Protein AF-A0A7X7N3X2-F1 (afdb_monomer_lite)

Structure (mmCIF, N/CA/C/O backbone):
data_AF-A0A7X7N3X2-F1
#
_entry.id   AF-A0A7X7N3X2-F1
#
loop_
_atom_site.group_PDB
_atom_site.id
_atom_site.type_symbol
_atom_site.label_atom_id
_atom_site.label_alt_id
_atom_site.label_comp_id
_atom_site.label_asym_id
_atom_site.label_entity_id
_atom_site.label_seq_id
_atom_site.pdbx_PDB_ins_code
_atom_site.Cartn_x
_atom_site.Cartn_y
_atom_site.Cartn_z
_atom_site.occupancy
_atom_site.B_iso_or_equiv
_atom_site.auth_seq_id
_atom_site.auth_comp_id
_atom_site.auth_asym_id
_atom_site.auth_atom_id
_atom_site.pdbx_PDB_model_num
ATOM 1 N N . MET A 1 1 ? 8.252 -9.823 -28.859 1.00 80.88 1 MET A N 1
ATOM 2 C CA . MET A 1 1 ? 8.242 -10.599 -27.603 1.00 80.88 1 MET A CA 1
ATOM 3 C C . MET A 1 1 ? 7.276 -11.753 -27.790 1.00 80.88 1 MET A C 1
ATOM 5 O O . MET A 1 1 ? 6.229 -11.527 -28.384 1.00 80.88 1 MET A O 1
ATOM 9 N N . ASN A 1 2 ? 7.641 -12.960 -27.373 1.00 91.50 2 ASN A N 1
ATOM 10 C CA . ASN A 1 2 ? 6.774 -14.137 -27.385 1.00 91.50 2 ASN A CA 1
ATOM 11 C C . ASN A 1 2 ? 6.368 -14.452 -25.938 1.00 91.50 2 ASN A C 1
ATOM 13 O O . ASN A 1 2 ? 7.235 -14.645 -25.094 1.00 91.50 2 ASN A O 1
ATOM 17 N N . TYR A 1 3 ? 5.068 -14.476 -25.647 1.00 89.69 3 TYR A N 1
ATOM 18 C CA . TYR A 1 3 ? 4.569 -14.606 -24.275 1.00 89.69 3 TYR A CA 1
ATOM 19 C C . TYR A 1 3 ? 4.950 -15.940 -23.617 1.00 89.69 3 TYR A C 1
ATOM 21 O O . TYR A 1 3 ? 5.453 -15.953 -22.496 1.00 89.69 3 TYR A O 1
ATOM 29 N N . GLU A 1 4 ? 4.785 -17.060 -24.317 1.00 89.94 4 GLU A N 1
ATOM 30 C CA . GLU A 1 4 ? 5.081 -18.389 -23.770 1.00 89.94 4 GLU A CA 1
ATOM 31 C C . GLU A 1 4 ? 6.575 -18.558 -23.483 1.00 89.94 4 GLU A C 1
ATOM 33 O O . GLU A 1 4 ? 6.984 -18.929 -22.382 1.00 89.94 4 GLU A O 1
ATOM 38 N N . ARG A 1 5 ? 7.410 -18.217 -24.464 1.00 90.69 5 ARG A N 1
ATOM 39 C CA . ARG A 1 5 ? 8.859 -18.379 -24.363 1.00 90.69 5 ARG A CA 1
ATOM 40 C C . ARG A 1 5 ? 9.498 -17.356 -23.430 1.00 90.69 5 ARG A C 1
ATOM 42 O O . ARG A 1 5 ? 10.384 -17.723 -22.664 1.00 90.69 5 ARG A O 1
ATOM 49 N N . ASP A 1 6 ? 9.099 -16.088 -23.513 1.00 92.31 6 ASP A N 1
ATOM 50 C CA . ASP A 1 6 ? 9.804 -14.994 -22.834 1.00 92.31 6 ASP A CA 1
ATOM 51 C C . ASP A 1 6 ? 9.202 -14.670 -21.452 1.00 92.31 6 ASP A C 1
ATOM 53 O O . ASP A 1 6 ? 9.926 -14.163 -20.598 1.00 92.31 6 ASP A O 1
ATOM 57 N N . VAL A 1 7 ? 7.909 -14.952 -21.212 1.00 92.69 7 VAL A N 1
ATOM 58 C CA . VAL A 1 7 ? 7.204 -14.605 -19.958 1.00 92.69 7 VAL A CA 1
ATOM 59 C C . VAL A 1 7 ? 6.819 -15.843 -19.148 1.00 92.69 7 VAL A C 1
ATOM 61 O O . VAL A 1 7 ? 7.153 -15.907 -17.965 1.00 92.69 7 VAL A O 1
ATOM 64 N N . LEU A 1 8 ? 6.136 -16.832 -19.742 1.00 92.38 8 LEU A N 1
ATOM 65 C CA . LEU A 1 8 ? 5.695 -18.020 -18.990 1.00 92.38 8 LEU A CA 1
ATOM 66 C C . LEU A 1 8 ? 6.868 -18.870 -18.500 1.00 92.38 8 LEU A C 1
ATOM 68 O O . LEU A 1 8 ? 6.806 -19.406 -17.399 1.00 92.38 8 LEU A O 1
ATOM 72 N N . SER A 1 9 ? 7.971 -18.913 -19.250 1.00 91.69 9 SER A N 1
ATOM 73 C CA . SER A 1 9 ? 9.207 -19.582 -18.815 1.00 91.69 9 SER A CA 1
ATOM 74 C C . SER A 1 9 ? 9.804 -19.020 -17.515 1.00 91.69 9 SER A C 1
ATOM 76 O O . SER A 1 9 ? 10.623 -19.683 -16.882 1.00 91.69 9 SER A O 1
ATOM 78 N N . LEU A 1 10 ? 9.404 -17.810 -17.100 1.00 91.25 10 LEU A N 1
ATOM 79 C CA . LEU A 1 10 ? 9.879 -17.161 -15.877 1.00 91.25 10 LEU A CA 1
ATOM 80 C C . LEU A 1 10 ? 9.055 -17.520 -14.636 1.00 91.25 10 LEU A C 1
ATOM 82 O O . LEU A 1 10 ? 9.476 -17.181 -13.531 1.00 91.25 10 LEU A O 1
ATOM 86 N N . THR A 1 11 ? 7.896 -18.166 -14.791 1.00 89.75 11 THR A N 1
ATOM 87 C CA . THR A 1 11 ? 7.018 -18.530 -13.673 1.00 89.75 11 THR A CA 1
ATOM 88 C C . THR A 1 11 ? 6.926 -20.052 -13.521 1.00 89.75 11 THR A C 1
ATOM 90 O O . THR A 1 11 ? 6.479 -20.739 -14.438 1.00 89.75 11 THR A O 1
ATOM 93 N N . PRO A 1 12 ? 7.307 -20.620 -12.362 1.00 80.88 12 PRO A N 1
ATOM 94 C CA . PRO A 1 12 ? 7.265 -22.068 -12.155 1.00 80.88 12 PRO A CA 1
ATOM 95 C C . PRO A 1 12 ? 5.835 -22.627 -12.073 1.00 80.88 12 PRO A C 1
ATOM 97 O O . PRO A 1 12 ? 5.644 -23.830 -12.206 1.00 80.88 12 PRO A O 1
ATOM 100 N N . SER A 1 13 ? 4.831 -21.774 -11.845 1.00 85.31 13 SER A N 1
ATOM 101 C CA . SER A 1 13 ? 3.431 -22.165 -11.639 1.00 85.31 13 SER A CA 1
ATOM 102 C C . SER A 1 13 ? 2.504 -21.782 -12.795 1.00 85.31 13 SER A C 1
ATOM 104 O O . SER A 1 13 ? 1.290 -21.899 -12.659 1.00 85.31 13 SER A O 1
ATOM 106 N N . GLY A 1 14 ? 3.044 -21.280 -13.913 1.00 86.25 14 GLY A N 1
ATOM 107 C CA . GLY A 1 14 ? 2.237 -20.830 -15.055 1.00 86.25 14 GLY A CA 1
ATOM 108 C C . GLY A 1 14 ? 1.444 -19.541 -14.806 1.00 86.25 14 GLY A C 1
ATOM 109 O O . GLY A 1 14 ? 0.691 -19.119 -15.674 1.00 86.25 14 GLY A O 1
ATOM 110 N N . ASN A 1 15 ? 1.645 -18.888 -13.655 1.00 87.38 15 ASN A N 1
ATOM 111 C CA . ASN A 1 15 ? 0.977 -17.643 -13.279 1.00 87.38 15 ASN A CA 1
ATOM 112 C C . ASN A 1 15 ? 1.977 -16.478 -13.323 1.00 87.38 15 ASN A C 1
ATOM 114 O O . ASN A 1 15 ? 2.707 -16.239 -12.350 1.00 87.38 15 ASN A O 1
ATOM 118 N N . PRO A 1 16 ? 2.113 -15.780 -14.464 1.00 91.00 16 PRO A N 1
ATOM 119 C CA . PRO A 1 16 ? 3.020 -14.653 -14.567 1.00 91.00 16 PRO A CA 1
ATOM 120 C C . PRO A 1 16 ? 2.474 -13.452 -13.791 1.00 91.00 16 PRO A C 1
ATOM 122 O O . PRO A 1 16 ? 1.275 -13.268 -13.628 1.00 91.00 16 PRO A O 1
ATOM 125 N N . THR A 1 17 ? 3.385 -12.610 -13.313 1.00 89.88 17 THR A N 1
ATOM 126 C CA . THR A 1 17 ? 3.060 -11.381 -12.583 1.00 89.88 17 THR A CA 1
ATOM 127 C C . THR A 1 17 ? 3.678 -10.209 -13.328 1.00 89.88 17 THR A C 1
ATOM 129 O O . THR A 1 17 ? 4.521 -10.405 -14.208 1.00 89.88 17 THR A O 1
ATOM 132 N N . GLU A 1 18 ? 3.355 -8.982 -12.921 1.00 90.50 18 GLU A N 1
ATOM 133 C CA . GLU A 1 18 ? 4.017 -7.785 -13.451 1.00 90.50 18 GLU A CA 1
ATOM 134 C C . GLU A 1 18 ? 5.559 -7.870 -13.362 1.00 90.50 18 GLU A C 1
ATOM 136 O O . GLU A 1 18 ? 6.236 -7.347 -14.240 1.00 90.50 18 GLU A O 1
ATOM 141 N N . ARG A 1 19 ? 6.128 -8.586 -12.368 1.00 91.50 19 ARG A N 1
ATOM 142 C CA . ARG A 1 19 ? 7.588 -8.801 -12.255 1.00 91.50 19 ARG A CA 1
ATOM 143 C C . ARG A 1 19 ? 8.135 -9.656 -13.394 1.00 91.50 19 ARG A C 1
ATOM 145 O O . ARG A 1 19 ? 9.196 -9.355 -13.923 1.00 91.50 19 ARG A O 1
ATOM 152 N N . HIS A 1 20 ? 7.416 -10.711 -13.769 1.00 94.25 20 HIS A N 1
ATOM 153 C CA . HIS A 1 20 ? 7.825 -11.593 -14.862 1.00 94.25 20 HIS A CA 1
ATOM 154 C C . HIS A 1 20 ? 7.757 -10.856 -16.205 1.00 94.25 20 HIS A C 1
ATOM 156 O O . HIS A 1 20 ? 8.650 -10.993 -17.034 1.00 94.25 20 HIS A O 1
ATOM 162 N N . ILE A 1 21 ? 6.746 -10.006 -16.394 1.00 93.00 21 ILE A N 1
ATOM 163 C CA . ILE A 1 21 ? 6.590 -9.213 -17.619 1.00 93.00 21 ILE A CA 1
ATOM 164 C C . ILE A 1 21 ? 7.723 -8.181 -17.759 1.00 93.00 21 ILE A C 1
ATOM 166 O O . ILE A 1 21 ? 8.343 -8.095 -18.818 1.00 93.00 21 ILE A O 1
ATOM 170 N N . THR A 1 22 ? 8.042 -7.418 -16.706 1.00 94.44 22 THR A N 1
ATOM 171 C CA . THR A 1 22 ? 9.129 -6.421 -16.774 1.00 94.44 22 THR A CA 1
ATOM 172 C C . THR A 1 22 ? 10.512 -7.053 -16.883 1.00 94.44 22 THR A C 1
ATOM 174 O O . THR A 1 22 ? 11.384 -6.514 -17.565 1.00 94.44 22 THR A O 1
ATOM 177 N N . GLU A 1 23 ? 10.708 -8.223 -16.279 1.00 94.88 23 GLU A N 1
ATOM 178 C CA . GLU A 1 23 ? 11.909 -9.035 -16.466 1.00 94.88 23 GLU A CA 1
ATOM 179 C C . GLU A 1 23 ? 12.063 -9.485 -17.927 1.00 94.88 23 GLU A C 1
ATOM 181 O O . GLU A 1 23 ? 13.145 -9.349 -18.501 1.00 94.88 23 GLU A O 1
ATOM 186 N N . ALA A 1 24 ? 10.983 -9.959 -18.556 1.00 95.31 24 ALA A N 1
ATOM 187 C CA . ALA A 1 24 ? 10.987 -10.357 -19.961 1.00 95.31 24 ALA A CA 1
ATOM 188 C C . ALA A 1 24 ? 11.316 -9.177 -20.889 1.00 95.31 24 ALA A C 1
ATOM 190 O O . ALA A 1 24 ? 12.143 -9.319 -21.794 1.00 95.31 24 ALA A O 1
ATOM 191 N N . TYR A 1 25 ? 10.739 -7.994 -20.634 1.00 95.00 25 TYR A N 1
ATOM 192 C CA . TYR A 1 25 ? 11.085 -6.777 -21.374 1.00 95.00 25 TYR A CA 1
ATOM 193 C C . TYR A 1 25 ? 12.564 -6.427 -21.244 1.00 95.00 25 TYR A C 1
ATOM 195 O O . TYR A 1 25 ? 13.209 -6.157 -22.260 1.00 95.00 25 TYR A O 1
ATOM 203 N N . GLN A 1 26 ? 13.115 -6.465 -20.026 1.00 95.00 26 GLN A N 1
ATOM 204 C CA . GLN A 1 26 ? 14.537 -6.208 -19.817 1.00 95.00 26 GLN A CA 1
ATOM 205 C C . GLN A 1 26 ? 15.388 -7.199 -20.621 1.00 95.00 26 GLN A C 1
ATOM 207 O O . GLN A 1 26 ? 16.164 -6.763 -21.472 1.00 95.00 26 GLN A O 1
ATOM 212 N N . ARG A 1 27 ? 15.206 -8.511 -20.413 1.00 94.88 27 ARG A N 1
ATOM 213 C CA . ARG A 1 27 ? 16.005 -9.550 -21.090 1.00 94.88 27 ARG A CA 1
ATOM 214 C C . ARG A 1 27 ? 15.945 -9.416 -22.604 1.00 94.88 27 ARG A C 1
ATOM 216 O O . ARG A 1 27 ? 16.971 -9.450 -23.276 1.00 94.88 27 ARG A O 1
ATOM 223 N N . ARG A 1 28 ? 14.740 -9.215 -23.144 1.00 95.25 28 ARG A N 1
ATOM 224 C CA . ARG A 1 28 ? 14.546 -9.128 -24.590 1.00 95.25 28 ARG A CA 1
ATOM 225 C C . ARG A 1 28 ? 15.133 -7.848 -25.176 1.00 95.25 28 ARG A C 1
ATOM 227 O O . ARG A 1 28 ? 15.650 -7.883 -26.290 1.00 95.25 28 ARG A O 1
ATOM 234 N N . SER A 1 29 ? 15.067 -6.736 -24.443 1.00 95.00 29 SER A N 1
ATOM 235 C CA . SER A 1 29 ? 15.719 -5.491 -24.856 1.00 95.00 29 SER A CA 1
ATOM 236 C C . SER A 1 29 ? 17.238 -5.657 -24.917 1.00 95.00 29 SER A C 1
ATOM 238 O O . SER A 1 29 ? 17.834 -5.280 -25.918 1.00 95.00 29 SER A O 1
ATOM 240 N N . GLU A 1 30 ? 17.841 -6.307 -23.918 1.00 94.81 30 GLU A N 1
ATOM 241 C CA . GLU A 1 30 ? 19.284 -6.563 -23.862 1.00 94.81 30 GLU A CA 1
ATOM 242 C C . GLU A 1 30 ? 19.738 -7.481 -25.005 1.00 94.81 30 GLU A C 1
ATOM 244 O O . GLU A 1 30 ? 20.736 -7.198 -25.665 1.00 94.81 30 GLU A O 1
ATOM 249 N N . GLU A 1 31 ? 18.964 -8.531 -25.290 1.00 94.94 31 GLU A N 1
ATOM 250 C CA . GLU A 1 31 ? 19.247 -9.486 -26.364 1.00 94.94 31 GLU A CA 1
ATOM 251 C C . GLU A 1 31 ? 19.140 -8.863 -27.767 1.00 94.94 31 GLU A C 1
ATOM 253 O O . GLU A 1 31 ? 20.002 -9.096 -28.611 1.00 94.94 31 GLU A O 1
ATOM 258 N N . ILE A 1 32 ? 18.087 -8.079 -28.040 1.00 95.88 32 ILE A N 1
ATOM 259 C CA . ILE A 1 32 ? 17.854 -7.504 -29.377 1.00 95.88 32 ILE A CA 1
ATOM 260 C C . ILE A 1 32 ? 18.708 -6.256 -29.611 1.00 95.88 32 ILE A C 1
ATOM 262 O O . ILE A 1 32 ? 19.208 -6.046 -30.716 1.00 95.88 32 ILE A O 1
ATOM 266 N N . LEU A 1 33 ? 18.802 -5.375 -28.612 1.00 96.19 33 LEU A N 1
ATOM 267 C CA . LEU A 1 33 ? 19.343 -4.028 -28.797 1.00 96.19 33 LEU A CA 1
ATOM 268 C C . LEU A 1 33 ? 20.834 -3.944 -28.471 1.00 96.19 33 LEU A C 1
ATOM 270 O O . LEU A 1 33 ? 21.486 -3.004 -28.935 1.00 96.19 33 LEU A O 1
ATOM 274 N N . GLY A 1 34 ? 21.377 -4.883 -27.686 1.00 94.31 34 GLY A N 1
ATOM 275 C CA . GLY A 1 34 ? 22.786 -4.898 -27.293 1.00 94.31 34 GLY A CA 1
ATOM 276 C C . GLY A 1 34 ? 23.218 -3.551 -26.707 1.00 94.31 34 GLY A C 1
ATOM 277 O O . GLY A 1 34 ? 22.623 -3.054 -25.748 1.00 94.31 34 GLY A O 1
ATOM 278 N N . GLU A 1 35 ? 24.208 -2.910 -27.330 1.00 92.50 35 GLU A N 1
ATOM 279 C CA . GLU A 1 35 ? 24.740 -1.600 -26.919 1.00 92.50 35 GLU A CA 1
ATOM 280 C C . GLU A 1 35 ? 23.695 -0.468 -26.916 1.00 92.50 35 GLU A C 1
ATOM 282 O O . GLU A 1 35 ? 23.841 0.512 -26.184 1.00 92.50 35 GLU A O 1
ATOM 287 N N . LYS A 1 36 ? 22.606 -0.602 -27.687 1.00 96.75 36 LYS A N 1
ATOM 288 C CA . LYS A 1 36 ? 21.530 0.403 -27.762 1.00 96.75 36 LYS A CA 1
ATOM 289 C C . LYS A 1 36 ? 20.505 0.295 -26.629 1.00 96.75 36 LYS A C 1
ATOM 291 O O . LYS A 1 36 ? 19.613 1.138 -26.543 1.00 96.75 36 LYS A O 1
ATOM 296 N N . THR A 1 37 ? 20.623 -0.702 -25.750 1.00 97.31 37 THR A N 1
ATOM 297 C CA . THR A 1 37 ? 19.666 -0.951 -24.656 1.00 97.31 37 THR A CA 1
ATOM 298 C C . THR A 1 37 ? 19.498 0.257 -23.735 1.00 97.31 37 THR A C 1
ATOM 300 O O . THR A 1 37 ? 18.374 0.619 -23.390 1.00 97.31 37 THR A O 1
ATOM 303 N N . ASP A 1 38 ? 20.598 0.917 -23.359 1.00 97.25 38 ASP A N 1
ATOM 304 C CA . ASP A 1 38 ? 20.537 2.055 -22.433 1.00 97.25 38 ASP A CA 1
ATOM 305 C C . ASP A 1 38 ? 19.848 3.269 -23.070 1.00 97.25 38 ASP A C 1
ATOM 307 O O . ASP A 1 38 ? 19.105 3.974 -22.395 1.00 97.25 38 ASP A O 1
ATOM 311 N N . ILE A 1 39 ? 20.045 3.486 -24.377 1.00 97.50 39 ILE A N 1
ATOM 312 C CA . ILE A 1 39 ? 19.403 4.572 -25.135 1.00 97.50 39 ILE A CA 1
ATOM 313 C C . ILE A 1 39 ? 17.890 4.346 -25.196 1.00 97.50 39 ILE A C 1
ATOM 315 O O . ILE A 1 39 ? 17.112 5.263 -24.946 1.00 97.50 39 ILE A O 1
ATOM 319 N N . PHE A 1 40 ? 17.477 3.112 -25.486 1.00 97.44 40 PHE A N 1
ATOM 320 C CA . PHE A 1 40 ? 16.069 2.730 -25.543 1.00 97.44 40 PHE A CA 1
ATOM 321 C C . PHE A 1 40 ? 15.356 2.965 -24.206 1.00 97.44 40 PHE A C 1
ATOM 323 O O . PHE A 1 40 ? 14.308 3.610 -24.156 1.00 97.44 40 PHE A O 1
ATOM 330 N N . TRP A 1 41 ? 15.946 2.498 -23.103 1.00 97.31 41 TRP A N 1
ATOM 331 C CA . TRP A 1 41 ? 15.347 2.689 -21.784 1.00 97.31 41 TRP A CA 1
ATOM 332 C C . TRP A 1 41 ? 15.420 4.134 -21.295 1.00 97.31 41 TRP A C 1
ATOM 334 O O . TRP A 1 41 ? 14.494 4.574 -20.620 1.00 97.31 41 TRP A O 1
ATOM 344 N N . ALA A 1 42 ? 16.460 4.888 -21.651 1.00 97.19 42 ALA A N 1
ATOM 345 C CA . ALA A 1 42 ? 16.537 6.318 -21.360 1.00 97.19 42 ALA A CA 1
ATOM 346 C C . ALA A 1 42 ? 15.378 7.096 -21.990 1.00 97.19 42 ALA A C 1
ATOM 348 O O . ALA A 1 42 ? 14.764 7.926 -21.317 1.00 97.19 42 ALA A O 1
ATOM 349 N N . ASP A 1 43 ? 15.032 6.784 -23.242 1.00 96.81 43 ASP A N 1
ATOM 350 C CA . ASP A 1 43 ? 13.899 7.418 -23.911 1.00 96.81 43 ASP A CA 1
ATOM 351 C C . ASP A 1 43 ? 12.558 7.033 -23.273 1.00 96.81 43 ASP A C 1
ATOM 353 O O . ASP A 1 43 ? 11.743 7.908 -22.989 1.00 96.81 43 ASP A O 1
ATOM 357 N N . ILE A 1 44 ? 12.330 5.753 -22.969 1.00 95.06 44 ILE A N 1
ATOM 358 C CA . ILE A 1 44 ? 11.068 5.304 -22.353 1.00 95.06 44 ILE A CA 1
ATOM 359 C C . ILE A 1 44 ? 10.900 5.858 -20.938 1.00 95.06 44 ILE A C 1
ATOM 361 O O . ILE A 1 44 ? 9.827 6.334 -20.571 1.00 95.06 44 ILE A O 1
ATOM 365 N N . LEU A 1 45 ? 11.957 5.785 -20.130 1.00 95.00 45 LEU A N 1
ATOM 366 C CA . LEU A 1 45 ? 11.916 6.154 -18.715 1.00 95.00 45 LEU A CA 1
ATOM 367 C C . LEU A 1 45 ? 12.109 7.658 -18.506 1.00 95.00 45 LEU A C 1
ATOM 369 O O . LEU A 1 45 ? 11.943 8.127 -17.382 1.00 95.00 45 LEU A O 1
ATOM 373 N N . LYS A 1 46 ? 12.450 8.400 -19.571 1.00 95.44 46 LYS A N 1
ATOM 374 C CA . LYS A 1 46 ? 12.755 9.839 -19.555 1.00 95.44 46 LYS A CA 1
ATOM 375 C C . LYS A 1 46 ? 13.825 10.185 -18.514 1.00 95.44 46 LYS A C 1
ATOM 377 O O . LYS A 1 46 ? 13.736 11.178 -17.796 1.00 95.44 46 LYS A O 1
ATOM 382 N N . ILE A 1 47 ? 14.853 9.340 -18.435 1.00 95.88 47 ILE A N 1
ATOM 383 C CA . ILE A 1 47 ? 16.012 9.495 -17.549 1.00 95.88 47 ILE A CA 1
ATOM 384 C C . ILE A 1 47 ? 17.273 9.501 -18.406 1.00 95.88 47 ILE A C 1
ATOM 386 O O . ILE A 1 47 ? 17.361 8.804 -19.408 1.00 95.88 47 ILE A O 1
ATOM 390 N N . ASN A 1 48 ? 18.267 10.281 -17.991 1.00 96.94 48 ASN A N 1
ATOM 391 C CA . ASN A 1 48 ? 19.574 10.329 -18.634 1.00 96.94 48 ASN A CA 1
ATOM 392 C C . ASN A 1 48 ? 20.219 8.926 -18.800 1.00 96.94 48 ASN A C 1
ATOM 394 O O . ASN A 1 48 ? 20.126 8.067 -17.917 1.00 96.94 48 ASN A O 1
ATOM 398 N N . ILE A 1 49 ? 20.906 8.729 -19.932 1.00 97.00 49 ILE A N 1
ATOM 399 C CA . ILE A 1 49 ? 21.490 7.447 -20.358 1.00 97.00 49 ILE A CA 1
ATOM 400 C C . ILE A 1 49 ? 22.528 6.924 -19.357 1.00 97.00 49 ILE A C 1
ATOM 402 O O . ILE A 1 49 ? 22.496 5.736 -19.032 1.00 97.00 49 ILE A O 1
ATOM 406 N N . GLU A 1 50 ? 23.416 7.778 -18.830 1.00 95.69 50 GLU A N 1
ATOM 407 C CA . GLU A 1 50 ? 24.423 7.354 -17.845 1.00 95.69 50 GLU A CA 1
ATOM 408 C C . GLU A 1 50 ? 23.757 6.801 -16.579 1.00 95.69 50 GLU A C 1
ATOM 410 O O . GLU A 1 50 ? 24.140 5.743 -16.075 1.00 95.69 50 GLU A O 1
ATOM 415 N N . LYS A 1 51 ? 22.701 7.470 -16.102 1.00 95.62 51 LYS A N 1
ATOM 416 C CA . LYS A 1 51 ? 21.942 7.024 -14.927 1.00 95.62 51 LYS A CA 1
ATOM 417 C C . LYS A 1 51 ? 21.187 5.717 -15.180 1.00 95.62 51 LYS A C 1
ATOM 419 O O . LYS A 1 51 ? 21.150 4.866 -14.291 1.00 95.62 51 LYS A O 1
ATOM 424 N N . ILE A 1 52 ? 20.602 5.535 -16.367 1.00 96.75 52 ILE A N 1
ATOM 425 C CA . ILE A 1 52 ? 19.960 4.266 -16.748 1.00 96.75 52 ILE A CA 1
ATOM 426 C C . ILE A 1 52 ? 20.973 3.128 -16.776 1.00 96.75 52 ILE A C 1
ATOM 428 O O . ILE A 1 52 ? 20.717 2.085 -16.173 1.00 96.75 52 ILE A O 1
ATOM 432 N N . ARG A 1 53 ? 22.134 3.342 -17.402 1.00 95.81 53 ARG A N 1
ATOM 433 C CA . ARG A 1 53 ? 23.217 2.355 -17.440 1.00 95.81 53 ARG A CA 1
ATOM 434 C C . ARG A 1 53 ? 23.638 1.940 -16.032 1.00 95.81 53 ARG A C 1
ATOM 436 O O . ARG A 1 53 ? 23.713 0.748 -15.737 1.00 95.81 53 ARG A O 1
ATOM 443 N N . ASP A 1 54 ? 23.868 2.914 -15.155 1.00 95.94 54 ASP A N 1
ATOM 444 C CA . ASP A 1 54 ? 24.288 2.656 -13.778 1.00 95.94 54 ASP A CA 1
ATOM 445 C C . ASP A 1 54 ? 23.248 1.857 -12.988 1.00 95.94 54 ASP A C 1
ATOM 447 O O . ASP A 1 54 ? 23.598 0.863 -12.349 1.00 95.94 54 ASP A O 1
ATOM 451 N N . ILE A 1 55 ? 21.972 2.250 -13.042 1.00 95.31 55 ILE A N 1
ATOM 452 C CA . ILE A 1 55 ? 20.905 1.554 -12.312 1.00 95.31 55 ILE A CA 1
ATOM 453 C C . ILE A 1 55 ? 20.700 0.143 -12.882 1.00 95.31 55 ILE A C 1
ATOM 455 O O . ILE A 1 55 ? 20.639 -0.813 -12.111 1.00 95.31 55 ILE A O 1
ATOM 459 N N . ARG A 1 56 ? 20.676 -0.023 -14.210 1.00 94.38 56 ARG A N 1
ATOM 460 C CA . ARG A 1 56 ? 20.483 -1.329 -14.861 1.00 94.38 56 ARG A CA 1
ATOM 461 C C . ARG A 1 56 ? 21.589 -2.329 -14.514 1.00 94.38 56 ARG A C 1
ATOM 463 O O . ARG A 1 56 ? 21.284 -3.484 -14.230 1.00 94.38 56 ARG A O 1
ATOM 470 N N . ILE A 1 57 ? 22.852 -1.890 -14.511 1.00 92.69 57 ILE A N 1
ATOM 471 C CA . ILE A 1 57 ? 24.012 -2.768 -14.278 1.00 92.69 57 ILE A CA 1
ATOM 472 C C . ILE A 1 57 ? 24.258 -2.998 -12.783 1.00 92.69 57 ILE A C 1
ATOM 474 O O . ILE A 1 57 ? 24.494 -4.129 -12.363 1.00 92.69 57 ILE A O 1
ATOM 478 N N . LYS A 1 58 ? 24.225 -1.937 -11.968 1.00 94.06 58 LYS A N 1
ATOM 479 C CA . LYS A 1 58 ? 24.664 -1.997 -10.561 1.00 94.06 58 LYS A CA 1
ATOM 480 C C . LYS A 1 58 ? 23.512 -2.224 -9.584 1.00 94.06 58 LYS A C 1
ATOM 482 O O . LYS A 1 58 ? 23.755 -2.642 -8.455 1.00 94.06 58 LYS A O 1
ATOM 487 N N . LYS A 1 59 ? 22.270 -1.922 -9.981 1.00 92.69 59 LYS A N 1
ATOM 488 C CA . LYS A 1 59 ? 21.096 -1.896 -9.094 1.00 92.69 59 LYS A CA 1
ATOM 489 C C . LYS A 1 59 ? 19.870 -2.526 -9.751 1.00 92.69 59 LYS A C 1
ATOM 491 O O . LYS A 1 59 ? 18.833 -1.896 -9.937 1.00 92.69 59 LYS A O 1
ATOM 496 N N . ARG A 1 60 ? 19.984 -3.812 -10.077 1.00 88.75 60 ARG A N 1
ATOM 497 C CA . ARG A 1 60 ? 18.940 -4.584 -10.766 1.00 88.75 60 ARG A CA 1
ATOM 498 C C . ARG A 1 60 ? 17.541 -4.436 -10.148 1.00 88.75 60 ARG A C 1
ATOM 500 O O . ARG A 1 60 ? 16.570 -4.299 -10.885 1.00 88.75 60 ARG A O 1
ATOM 507 N N . MET A 1 61 ? 17.433 -4.453 -8.817 1.00 88.31 61 MET A N 1
ATOM 508 C CA . MET A 1 61 ? 16.145 -4.306 -8.122 1.00 88.31 61 MET A CA 1
ATOM 509 C C . MET A 1 61 ? 15.527 -2.922 -8.345 1.00 88.31 61 MET A C 1
ATOM 511 O O . MET A 1 61 ? 14.357 -2.837 -8.715 1.00 88.31 61 MET A O 1
ATOM 515 N N . ASP A 1 62 ? 16.324 -1.861 -8.213 1.00 91.81 62 ASP A N 1
ATOM 516 C CA . ASP A 1 62 ? 15.896 -0.483 -8.478 1.00 91.81 62 ASP A CA 1
ATOM 517 C C . ASP A 1 62 ? 15.475 -0.310 -9.945 1.00 91.81 62 ASP A C 1
ATOM 519 O O . ASP A 1 62 ? 14.492 0.369 -10.238 1.00 91.81 62 ASP A O 1
ATOM 523 N N . PHE A 1 63 ? 16.187 -0.956 -10.879 1.00 95.31 63 PHE A N 1
ATOM 524 C CA . PHE A 1 63 ? 15.820 -0.936 -12.295 1.00 95.31 63 PHE A CA 1
ATOM 525 C C . PHE A 1 63 ? 14.459 -1.597 -12.537 1.00 95.31 63 PHE A C 1
ATOM 527 O O . PHE A 1 63 ? 13.606 -1.026 -13.212 1.00 95.31 63 PHE A O 1
ATOM 534 N N . GLN A 1 64 ? 14.216 -2.766 -11.940 1.00 94.31 64 GLN A N 1
ATOM 535 C CA . GLN A 1 64 ? 12.931 -3.460 -12.043 1.00 94.31 64 GLN A CA 1
ATOM 536 C C . GLN A 1 64 ? 11.783 -2.673 -11.393 1.00 94.31 64 GLN A C 1
ATOM 538 O O . GLN A 1 64 ? 10.679 -2.626 -11.941 1.00 94.31 64 GLN A O 1
ATOM 543 N N . GLU A 1 65 ? 12.022 -2.014 -10.255 1.00 92.12 65 GLU A N 1
ATOM 544 C CA . GLU A 1 65 ? 11.029 -1.126 -9.640 1.00 92.12 65 GLU A CA 1
ATOM 545 C C . GLU A 1 65 ? 10.702 0.061 -10.555 1.00 92.12 65 GLU A C 1
ATOM 547 O O . GLU A 1 65 ? 9.527 0.386 -10.737 1.00 92.12 65 GLU A O 1
ATOM 552 N N . LEU A 1 66 ? 11.716 0.650 -11.194 1.00 94.94 66 LEU A N 1
ATOM 553 C CA . LEU A 1 66 ? 11.550 1.739 -12.152 1.00 94.94 66 LEU A CA 1
ATOM 554 C C . LEU A 1 66 ? 10.747 1.306 -13.388 1.00 94.94 66 LEU A C 1
ATOM 556 O O . LEU A 1 66 ? 9.796 1.994 -13.758 1.00 94.94 66 LEU A O 1
ATOM 560 N N . LEU A 1 67 ? 11.063 0.148 -13.982 1.00 95.62 67 LEU A N 1
ATOM 561 C CA . LEU A 1 67 ? 10.299 -0.406 -15.107 1.00 95.62 67 LEU A CA 1
ATOM 562 C C . LEU A 1 67 ? 8.831 -0.616 -14.732 1.00 95.62 67 LEU A C 1
ATOM 564 O O . LEU A 1 67 ? 7.939 -0.183 -15.457 1.00 95.62 67 LEU A O 1
ATOM 568 N N . ARG A 1 68 ? 8.563 -1.236 -13.578 1.00 94.00 68 ARG A N 1
ATOM 569 C CA . ARG A 1 68 ? 7.191 -1.463 -13.098 1.00 94.00 68 ARG A CA 1
ATOM 570 C C . ARG A 1 68 ? 6.450 -0.152 -12.861 1.00 94.00 68 ARG A C 1
ATOM 572 O O . ARG A 1 68 ? 5.296 -0.031 -13.267 1.00 94.00 68 ARG A O 1
ATOM 579 N N . LYS A 1 69 ? 7.106 0.821 -12.221 1.00 93.56 69 LYS A N 1
ATOM 580 C CA . LYS A 1 69 ? 6.530 2.139 -11.930 1.00 93.56 69 LYS A CA 1
ATOM 581 C C . LYS A 1 69 ? 6.126 2.875 -13.208 1.00 93.56 69 LYS A C 1
AT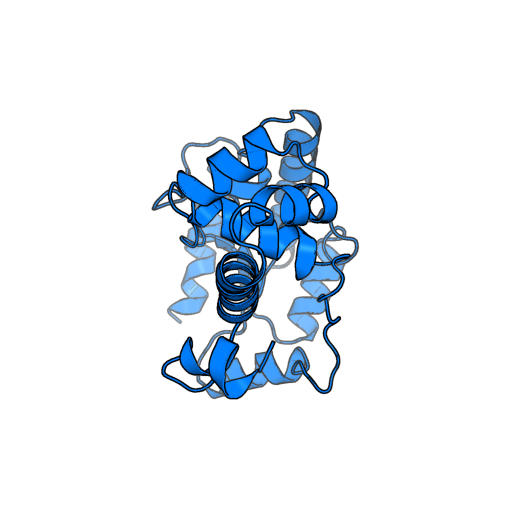OM 583 O O . LYS A 1 69 ? 5.051 3.459 -13.226 1.00 93.56 69 LYS A O 1
ATOM 588 N N . THR A 1 70 ? 6.958 2.838 -14.247 1.00 94.12 70 THR A N 1
ATOM 589 C CA . THR A 1 70 ? 6.690 3.561 -15.500 1.00 94.12 70 THR A CA 1
ATOM 590 C C . THR A 1 70 ? 5.749 2.803 -16.430 1.00 94.12 70 THR A C 1
ATOM 592 O O . THR A 1 70 ? 4.900 3.414 -17.070 1.00 94.12 70 THR A O 1
ATOM 595 N N . LEU A 1 71 ? 5.896 1.479 -16.535 1.00 94.19 71 LEU A N 1
ATOM 596 C CA . LEU A 1 71 ? 5.187 0.695 -17.545 1.00 94.19 71 LEU A CA 1
ATOM 597 C C . LEU A 1 71 ? 3.857 0.128 -17.058 1.00 94.19 71 LEU A C 1
ATOM 599 O O . LEU A 1 71 ? 2.931 0.056 -17.853 1.00 94.19 71 LEU A O 1
ATOM 603 N N . VAL A 1 72 ? 3.757 -0.311 -15.802 1.00 91.38 72 VAL A N 1
ATOM 604 C CA . VAL A 1 72 ? 2.645 -1.173 -15.350 1.00 91.38 72 VAL A CA 1
ATOM 605 C C . VAL A 1 72 ? 1.738 -0.498 -14.323 1.00 91.38 72 VAL A C 1
ATOM 607 O O . VAL A 1 72 ? 0.541 -0.769 -14.278 1.00 91.38 72 VAL A O 1
ATOM 610 N N . LYS A 1 73 ? 2.286 0.368 -13.464 1.00 88.25 73 LYS A N 1
ATOM 611 C CA . LYS A 1 73 ? 1.486 1.080 -12.456 1.00 88.25 73 LYS A CA 1
ATOM 612 C C . LYS A 1 73 ? 0.556 2.111 -13.096 1.00 88.25 73 LYS A C 1
ATOM 614 O O . LYS A 1 73 ? 0.719 2.460 -14.258 1.00 88.25 73 LYS A O 1
ATOM 619 N N . TYR A 1 74 ? -0.420 2.578 -12.314 1.00 86.44 74 TYR A N 1
ATOM 620 C CA . TYR A 1 74 ? -1.434 3.552 -12.724 1.00 86.44 74 TYR A CA 1
ATOM 621 C C . TYR A 1 74 ? -0.844 4.693 -13.569 1.00 86.44 74 TYR A C 1
ATOM 623 O O . TYR A 1 74 ? 0.122 5.335 -13.159 1.00 86.44 74 TYR A O 1
ATOM 631 N N . GLY A 1 75 ? -1.429 4.922 -14.748 1.00 86.81 75 GLY A N 1
ATOM 632 C CA . GLY A 1 75 ? -0.955 5.902 -15.734 1.00 86.81 75 GLY A CA 1
ATOM 633 C C . GLY A 1 75 ? 0.121 5.387 -16.702 1.00 86.81 75 GLY A C 1
ATOM 634 O O . GLY A 1 75 ? 0.435 6.075 -17.671 1.00 86.81 75 GLY A O 1
ATOM 635 N N . GLY A 1 76 ? 0.669 4.191 -16.476 1.00 90.75 76 GLY A N 1
ATOM 636 C CA . GLY A 1 76 ? 1.579 3.512 -17.396 1.00 90.75 76 GLY A CA 1
ATOM 637 C C . GLY A 1 76 ? 0.846 2.795 -18.542 1.00 90.75 76 GLY A C 1
ATOM 638 O O . GLY A 1 76 ? -0.322 2.432 -18.401 1.00 90.75 76 GLY A O 1
ATOM 639 N N . PRO A 1 77 ? 1.519 2.537 -19.678 1.00 91.69 77 PRO A N 1
ATOM 640 C CA . PRO A 1 77 ? 0.914 1.930 -20.871 1.00 91.69 77 PRO A CA 1
ATOM 641 C C . PRO A 1 77 ? 0.403 0.492 -20.681 1.00 91.69 77 PRO A C 1
ATOM 643 O O . PRO A 1 77 ? -0.434 0.034 -21.449 1.00 91.69 77 PRO A O 1
ATOM 646 N N . GLY A 1 78 ? 0.927 -0.236 -19.698 1.00 88.31 78 GLY A N 1
ATOM 647 C CA . GLY A 1 78 ? 0.505 -1.586 -19.324 1.00 88.31 78 GLY A CA 1
ATOM 648 C C . GLY A 1 78 ? -0.428 -1.622 -18.116 1.00 88.31 78 GLY A C 1
ATOM 649 O O . GLY A 1 78 ? -0.676 -2.707 -17.592 1.00 88.31 78 GLY A O 1
ATOM 650 N N . TYR A 1 79 ? -0.902 -0.468 -17.636 1.00 89.75 79 TYR A N 1
ATOM 651 C CA . TYR A 1 79 ? -1.898 -0.425 -16.575 1.00 89.75 79 TYR A CA 1
ATOM 652 C C . TYR A 1 79 ? -3.258 -0.858 -17.116 1.00 89.75 79 TYR A C 1
ATOM 654 O O . TYR A 1 79 ? -3.768 -0.279 -18.073 1.00 89.75 79 TYR A O 1
ATOM 662 N N . MET A 1 80 ? -3.858 -1.844 -16.459 1.00 85.81 80 MET A N 1
ATOM 663 C CA . MET A 1 80 ? -5.245 -2.225 -16.683 1.00 85.81 80 MET A CA 1
ATOM 664 C C . MET A 1 80 ? -6.045 -1.889 -15.424 1.00 85.81 80 MET A C 1
ATOM 666 O O . MET A 1 80 ? -5.637 -2.306 -14.332 1.00 85.81 80 MET A O 1
ATOM 670 N N . PRO A 1 81 ? -7.139 -1.116 -15.537 1.00 82.50 81 PRO A N 1
ATOM 671 C CA . PRO A 1 81 ? -8.003 -0.868 -14.398 1.00 82.50 81 PRO A CA 1
ATOM 672 C C . PRO A 1 81 ? -8.640 -2.184 -13.930 1.00 82.50 81 PRO A C 1
ATOM 674 O O . PRO A 1 81 ? -8.863 -3.082 -14.743 1.00 82.50 81 PRO A O 1
ATOM 677 N N . PRO A 1 82 ? -8.926 -2.321 -12.627 1.00 80.81 82 PRO A N 1
ATOM 678 C CA . PRO A 1 82 ? -9.687 -3.459 -12.140 1.00 80.81 82 PRO A CA 1
ATOM 679 C C . PRO A 1 82 ? -11.109 -3.405 -12.714 1.00 80.81 82 PRO A C 1
ATOM 681 O O . PRO A 1 82 ? -11.801 -2.395 -12.587 1.00 80.81 82 PRO A O 1
ATOM 684 N N . GLU A 1 83 ? -11.542 -4.505 -13.321 1.00 83.06 83 GLU A N 1
ATOM 685 C CA . GLU A 1 83 ? -12.903 -4.698 -13.834 1.00 83.06 83 GLU A CA 1
ATOM 686 C C . GLU A 1 83 ? -13.585 -5.831 -13.055 1.00 83.06 83 GLU A C 1
ATOM 688 O O . GLU A 1 83 ? -12.907 -6.664 -12.448 1.00 83.06 83 GLU A O 1
ATOM 693 N N . ARG A 1 84 ? -14.922 -5.888 -13.057 1.00 78.62 84 ARG A N 1
ATOM 694 C CA . ARG A 1 84 ? -15.675 -6.915 -12.301 1.00 78.62 84 ARG A CA 1
ATOM 695 C C . ARG A 1 84 ? -15.345 -8.336 -12.760 1.00 78.62 84 ARG A C 1
ATOM 697 O O . ARG A 1 84 ? -15.460 -9.284 -11.996 1.00 78.62 84 ARG A O 1
ATOM 704 N N . GLU A 1 85 ? -14.927 -8.472 -14.009 1.00 80.75 85 GLU A N 1
ATOM 705 C CA . GLU A 1 85 ? -14.528 -9.716 -14.652 1.00 80.75 85 GLU A CA 1
ATOM 706 C C . GLU A 1 85 ? -13.147 -10.194 -14.175 1.00 80.75 85 GLU A C 1
ATOM 708 O O . GLU A 1 85 ? -12.833 -11.378 -14.282 1.00 80.75 85 GLU A O 1
ATOM 713 N N . THR A 1 86 ? -12.314 -9.284 -13.654 1.00 80.56 86 THR A N 1
ATOM 714 C CA . THR A 1 86 ? -10.931 -9.567 -13.230 1.00 80.56 86 THR A CA 1
ATOM 715 C C . THR A 1 86 ? -10.726 -9.476 -11.720 1.00 80.56 86 THR A C 1
ATOM 717 O O . THR A 1 86 ? -9.745 -10.020 -11.212 1.00 80.56 86 THR A O 1
ATOM 720 N N . PHE A 1 87 ? -11.650 -8.838 -10.997 1.00 84.69 87 PHE A N 1
ATOM 721 C CA . PHE A 1 87 ? -11.618 -8.708 -9.544 1.00 84.69 87 PHE A CA 1
ATOM 722 C C . PHE A 1 87 ? -12.969 -9.076 -8.918 1.00 84.69 87 PHE A C 1
ATOM 724 O O . PHE A 1 87 ? -14.004 -8.585 -9.373 1.00 84.69 87 PHE A O 1
ATOM 731 N N . PRO A 1 88 ? -12.971 -9.893 -7.848 1.00 87.12 88 PRO A N 1
ATOM 732 C CA . PRO A 1 88 ? -14.195 -10.219 -7.124 1.00 87.12 88 PRO A CA 1
ATOM 733 C C . PRO A 1 88 ? -14.808 -8.967 -6.490 1.00 87.12 88 PRO A C 1
ATOM 735 O O . PRO A 1 88 ? -14.102 -8.003 -6.167 1.00 87.12 88 PRO A O 1
ATOM 738 N N . LEU A 1 89 ? -16.126 -8.989 -6.273 1.00 88.31 89 LEU A N 1
ATOM 739 C CA . LEU A 1 89 ? -16.772 -7.922 -5.522 1.00 88.31 89 LEU A CA 1
ATOM 740 C C . LEU A 1 89 ? -16.324 -7.970 -4.067 1.00 88.31 89 LEU A C 1
ATOM 742 O O . LEU A 1 89 ? -15.988 -9.013 -3.510 1.00 88.31 89 LEU A O 1
ATOM 746 N N . PHE A 1 90 ? -16.366 -6.807 -3.437 1.00 86.50 90 PHE A N 1
ATOM 747 C CA . PHE A 1 90 ? -15.944 -6.653 -2.058 1.00 86.50 90 PHE A CA 1
ATOM 748 C C . PHE A 1 90 ? -16.752 -7.562 -1.105 1.00 86.50 90 PHE A C 1
ATOM 750 O O . PHE A 1 90 ? -16.171 -8.213 -0.239 1.00 86.50 90 PHE A O 1
ATOM 757 N N . ASP A 1 91 ? -18.069 -7.662 -1.323 1.00 90.94 91 ASP A N 1
ATOM 758 C CA . ASP A 1 91 ? -18.972 -8.537 -0.561 1.00 90.94 91 ASP A CA 1
ATOM 759 C C . ASP A 1 91 ? -18.612 -10.025 -0.735 1.00 90.94 91 ASP A C 1
ATOM 761 O O . ASP A 1 91 ? -18.592 -10.779 0.238 1.00 90.94 91 ASP A O 1
ATOM 765 N N . ASP A 1 92 ? -18.242 -10.438 -1.954 1.00 92.94 92 ASP A N 1
ATOM 766 C CA . ASP A 1 92 ? -17.848 -11.821 -2.251 1.00 92.94 92 ASP A CA 1
ATOM 767 C C . ASP A 1 92 ? -16.552 -12.195 -1.521 1.00 92.94 92 ASP A C 1
ATOM 769 O O . ASP A 1 92 ? -16.432 -13.288 -0.966 1.00 92.94 92 ASP A O 1
ATOM 773 N N . VAL A 1 93 ? -15.579 -11.275 -1.489 1.00 93.88 93 VAL A N 1
ATOM 774 C CA . VAL A 1 93 ? -14.309 -11.481 -0.778 1.00 93.88 93 VAL A CA 1
ATOM 775 C C . VAL A 1 93 ? -14.537 -11.578 0.724 1.00 93.88 93 VAL A C 1
ATOM 777 O O . VAL A 1 93 ? -13.987 -12.480 1.357 1.00 93.88 93 VAL A O 1
ATOM 780 N N . ALA A 1 94 ? -15.346 -10.683 1.299 1.00 95.69 94 ALA A N 1
ATOM 781 C CA . ALA A 1 94 ? -15.665 -10.728 2.721 1.00 95.69 94 ALA A CA 1
ATOM 782 C C . ALA A 1 94 ? -16.336 -12.060 3.083 1.00 95.69 94 ALA A C 1
ATOM 784 O O . ALA A 1 94 ? -15.853 -12.765 3.971 1.00 95.69 94 ALA A O 1
ATOM 785 N N . GLN A 1 95 ? -17.358 -12.469 2.327 1.00 95.50 95 GLN A N 1
ATOM 786 C CA . GLN A 1 95 ? -18.049 -13.736 2.559 1.00 95.50 95 GLN A CA 1
ATOM 787 C C . GLN A 1 95 ? -17.119 -14.946 2.401 1.00 95.50 95 GLN A C 1
ATOM 789 O O . GLN A 1 95 ? -17.185 -15.887 3.192 1.00 95.50 95 GLN A O 1
ATOM 794 N N . MET A 1 96 ? -16.229 -14.933 1.404 1.00 96.12 96 MET A N 1
ATOM 795 C CA . MET A 1 96 ? -15.239 -15.994 1.204 1.00 96.12 96 MET A CA 1
ATOM 796 C C . MET A 1 96 ? -14.290 -16.115 2.402 1.00 96.12 96 MET A C 1
ATOM 798 O O . MET A 1 96 ? -14.024 -17.229 2.854 1.00 96.12 96 MET A O 1
ATOM 802 N N . ILE A 1 97 ? -13.792 -14.988 2.922 1.00 96.62 97 ILE A N 1
ATOM 803 C CA . ILE A 1 97 ? -12.911 -14.971 4.096 1.00 96.62 97 ILE A CA 1
ATOM 804 C C . ILE A 1 97 ? -13.641 -15.549 5.312 1.00 96.62 97 ILE A C 1
ATOM 806 O O . ILE A 1 97 ? -13.080 -16.408 5.991 1.00 96.62 97 ILE A O 1
ATOM 810 N N . GLU A 1 98 ? -14.888 -15.140 5.562 1.00 95.25 98 GLU A N 1
ATOM 811 C CA . GLU A 1 98 ? -15.682 -15.686 6.673 1.00 95.25 98 GLU A CA 1
ATOM 812 C C . GLU A 1 98 ? -15.932 -17.187 6.531 1.00 95.25 98 GLU A C 1
ATOM 814 O O . GLU A 1 98 ? -15.767 -17.934 7.494 1.00 95.25 98 GLU A O 1
ATOM 819 N N . ASN A 1 99 ? -16.283 -17.647 5.329 1.00 96.62 99 ASN A N 1
ATOM 820 C CA . ASN A 1 99 ? -16.536 -19.063 5.060 1.00 96.62 99 ASN A CA 1
ATOM 821 C C . ASN A 1 99 ? -15.285 -19.928 5.273 1.00 96.62 99 ASN A C 1
ATOM 823 O O . ASN A 1 99 ? -15.398 -21.107 5.603 1.00 96.62 99 ASN A O 1
ATOM 827 N N . ALA A 1 100 ? -14.094 -19.345 5.109 1.00 97.06 100 ALA A N 1
ATOM 828 C CA . ALA A 1 100 ? -12.820 -19.984 5.423 1.00 97.06 100 ALA A CA 1
ATOM 829 C C . ALA A 1 100 ? -12.459 -19.934 6.926 1.00 97.06 100 ALA A C 1
ATOM 831 O O . ALA A 1 100 ? -11.375 -20.376 7.304 1.00 97.06 100 ALA A O 1
ATOM 832 N N . GLY A 1 101 ? -13.336 -19.393 7.781 1.00 94.81 101 GLY A N 1
ATOM 833 C CA . GLY A 1 101 ? -13.088 -19.179 9.211 1.00 94.81 101 GLY A CA 1
ATOM 834 C C . GLY A 1 101 ? -12.198 -17.969 9.511 1.00 94.81 101 GLY A C 1
ATOM 835 O O . GLY A 1 101 ? -11.707 -17.830 10.628 1.00 94.81 101 GLY A O 1
ATOM 836 N N . GLY A 1 102 ? -11.952 -17.116 8.515 1.00 95.69 102 GLY A N 1
ATOM 837 C CA . GLY A 1 102 ? -11.160 -15.902 8.654 1.00 95.69 102 GLY A CA 1
ATOM 838 C C . GLY A 1 102 ? -11.985 -14.693 9.092 1.00 95.69 102 GLY A C 1
ATOM 839 O O . GLY A 1 102 ? -13.213 -14.723 9.176 1.00 95.69 102 GLY A O 1
ATOM 840 N N . ILE A 1 103 ? -11.284 -13.584 9.329 1.00 96.69 103 ILE A N 1
ATOM 841 C CA . ILE A 1 103 ? -11.878 -12.305 9.726 1.00 96.69 103 ILE A CA 1
ATOM 842 C C . ILE A 1 103 ? -11.679 -11.307 8.589 1.00 96.69 103 ILE A C 1
ATOM 844 O O . ILE A 1 103 ? -10.539 -10.894 8.342 1.00 96.69 103 ILE A O 1
ATOM 848 N N . PRO A 1 104 ? -12.753 -10.908 7.884 1.00 96.81 104 PRO A N 1
ATOM 849 C CA . PRO A 1 104 ? -12.651 -9.936 6.807 1.00 96.81 104 PRO A CA 1
ATOM 850 C C . PRO A 1 104 ? -12.043 -8.636 7.324 1.00 96.81 104 PRO A C 1
ATOM 852 O O . PRO A 1 104 ? -12.584 -7.990 8.225 1.00 96.81 104 PRO A O 1
ATOM 855 N N . THR A 1 105 ? -10.891 -8.279 6.765 1.00 96.75 105 THR A N 1
ATOM 856 C CA . THR A 1 105 ? -10.089 -7.138 7.206 1.00 96.75 105 THR A CA 1
ATOM 857 C C . THR A 1 105 ? -9.843 -6.223 6.017 1.00 96.75 105 THR A C 1
ATOM 859 O O . THR A 1 105 ? -9.286 -6.651 5.007 1.00 96.75 105 THR A O 1
ATOM 862 N N . GLY A 1 106 ? -10.300 -4.977 6.124 1.00 96.00 106 GLY A N 1
ATOM 863 C CA . GLY A 1 106 ? -10.063 -3.934 5.131 1.00 96.00 106 GLY A CA 1
ATOM 864 C C . GLY A 1 106 ? -8.731 -3.233 5.378 1.00 96.00 106 GLY A C 1
ATOM 865 O O . GLY A 1 106 ? -8.103 -3.434 6.413 1.00 96.00 106 GLY A O 1
ATOM 866 N N . THR A 1 107 ? -8.315 -2.368 4.459 1.00 95.88 107 THR A N 1
ATOM 867 C CA . THR A 1 107 ? -7.061 -1.613 4.583 1.00 95.88 107 THR A CA 1
ATOM 868 C C . THR A 1 107 ? -7.330 -0.132 4.415 1.00 95.88 107 THR A C 1
ATOM 870 O O . THR A 1 107 ? -8.002 0.247 3.462 1.00 95.88 107 THR A O 1
ATOM 873 N N . TRP A 1 108 ? -6.756 0.690 5.291 1.00 97.81 108 TRP A N 1
ATOM 874 C CA . TRP A 1 108 ? -6.647 2.135 5.094 1.00 97.81 108 TRP A CA 1
ATOM 875 C C . TRP A 1 108 ? -5.172 2.497 4.899 1.00 97.81 108 TRP A C 1
ATOM 877 O O . TRP A 1 108 ? -4.316 2.058 5.675 1.00 97.81 108 TRP A O 1
ATOM 887 N N . LEU A 1 109 ? -4.849 3.247 3.843 1.00 95.81 109 LEU A N 1
ATOM 888 C CA . LEU A 1 109 ? -3.463 3.511 3.456 1.00 95.81 109 LEU A CA 1
ATOM 889 C C . LEU A 1 109 ? -2.917 4.812 4.034 1.00 95.81 109 LEU A C 1
ATOM 891 O O . LEU A 1 109 ? -1.884 4.803 4.709 1.00 95.81 109 LEU A O 1
ATOM 895 N N . ASP A 1 110 ? -3.510 5.946 3.676 1.00 96.62 110 ASP A N 1
ATOM 896 C CA . ASP A 1 110 ? -3.071 7.248 4.188 1.00 96.62 110 ASP A CA 1
ATOM 897 C C . ASP A 1 110 ? -4.113 8.362 4.154 1.00 96.62 110 ASP A C 1
ATOM 899 O O . ASP A 1 110 ? -3.801 9.494 4.540 1.00 96.62 110 ASP A O 1
ATOM 903 N N . GLY A 1 111 ? -5.337 8.063 3.717 1.00 96.75 111 GLY A N 1
ATOM 904 C CA . GLY A 1 111 ? -6.414 9.044 3.704 1.00 96.75 111 GLY A CA 1
ATOM 905 C C . GLY A 1 111 ? -6.246 10.108 2.629 1.00 96.75 111 GLY A C 1
ATOM 906 O O . GLY A 1 111 ? -7.017 11.060 2.615 1.00 96.75 111 GLY A O 1
ATOM 907 N N . THR A 1 112 ? -5.245 10.012 1.747 1.00 96.00 112 THR A N 1
ATOM 908 C CA . THR A 1 112 ? -5.021 11.043 0.719 1.00 96.00 112 THR A CA 1
ATOM 909 C C . THR A 1 112 ? -5.793 10.799 -0.568 1.00 96.00 112 THR A C 1
ATOM 911 O O . THR A 1 112 ? -5.919 11.708 -1.387 1.00 96.00 112 THR A O 1
ATOM 914 N N . SER A 1 113 ? -6.328 9.590 -0.748 1.00 94.50 113 SER A N 1
ATOM 915 C CA . SER A 1 113 ? -7.171 9.275 -1.895 1.00 94.50 113 SER A CA 1
ATOM 916 C C . SER A 1 113 ? -8.617 9.740 -1.673 1.00 94.50 113 SER A C 1
ATOM 918 O O . SER A 1 113 ? -9.093 9.707 -0.535 1.00 94.50 113 SER A O 1
ATOM 920 N N . PRO A 1 114 ? -9.365 10.069 -2.744 1.00 93.81 114 PRO A N 1
ATOM 921 C CA . PRO A 1 114 ? -10.786 10.410 -2.639 1.00 93.81 114 PRO A CA 1
ATOM 922 C C . PRO A 1 114 ? -11.643 9.329 -1.961 1.00 93.81 114 PRO A C 1
ATOM 924 O O . PRO A 1 114 ? -12.680 9.636 -1.386 1.00 93.81 114 PRO A O 1
ATOM 927 N N . GLY A 1 115 ? -11.220 8.061 -2.029 1.00 93.12 115 GLY A N 1
ATOM 928 C CA . GLY A 1 115 ? -11.924 6.948 -1.390 1.00 93.12 115 GLY A CA 1
ATOM 929 C C . GLY A 1 115 ? -11.642 6.798 0.108 1.00 93.12 115 GLY A C 1
ATOM 930 O O . GLY A 1 115 ? -12.429 6.164 0.798 1.00 93.12 115 GLY A O 1
ATOM 931 N N . GLU A 1 116 ? -10.545 7.366 0.616 1.00 96.75 116 GLU A N 1
ATOM 932 C CA . GLU A 1 116 ? -10.123 7.222 2.019 1.00 96.75 116 GLU A CA 1
ATOM 933 C C . GLU A 1 116 ? -10.186 8.533 2.814 1.00 96.75 116 GLU A C 1
ATOM 935 O O . GLU A 1 116 ? -10.091 8.505 4.042 1.00 96.75 116 GLU A O 1
ATOM 940 N N . GLU A 1 117 ? -10.299 9.684 2.143 1.00 96.19 117 GLU A N 1
ATOM 941 C CA . GLU A 1 117 ? -10.175 10.994 2.792 1.00 96.19 117 GLU A CA 1
ATOM 942 C C . GLU A 1 117 ? -11.285 11.323 3.786 1.00 96.19 117 GLU A C 1
ATOM 944 O O . GLU A 1 117 ? -11.100 12.181 4.649 1.00 96.19 117 GLU A O 1
ATOM 949 N N . LYS A 1 118 ? -12.418 10.629 3.685 1.00 98.06 118 LYS A N 1
ATOM 950 C CA . LYS A 1 118 ? -13.532 10.737 4.619 1.00 98.06 118 LYS A CA 1
ATOM 951 C C . LYS A 1 118 ? -13.606 9.478 5.473 1.00 98.06 118 LYS A C 1
ATOM 953 O O . LYS A 1 118 ? -14.248 8.502 5.096 1.00 98.06 118 LYS A O 1
ATOM 958 N N . ALA A 1 119 ? -12.943 9.508 6.628 1.00 97.88 119 ALA A N 1
ATOM 959 C CA . ALA A 1 119 ? -12.795 8.337 7.492 1.00 97.88 119 ALA A CA 1
ATOM 960 C C . ALA A 1 119 ? -14.136 7.702 7.910 1.00 97.88 119 ALA A C 1
ATOM 962 O O . ALA A 1 119 ? -14.244 6.481 7.909 1.00 97.88 119 ALA A O 1
ATOM 963 N N . GLU A 1 120 ? -15.156 8.505 8.233 1.00 98.38 120 GLU A N 1
ATOM 964 C CA . GLU A 1 120 ? -16.470 7.993 8.659 1.00 98.38 120 GLU A CA 1
ATOM 965 C C . GLU A 1 120 ? -17.182 7.268 7.507 1.00 98.38 120 GLU A C 1
ATOM 967 O O . GLU A 1 120 ? -17.489 6.087 7.643 1.00 98.38 120 GLU A O 1
ATOM 972 N N . GLU A 1 121 ? -17.314 7.908 6.337 1.00 98.31 121 GLU A N 1
ATOM 973 C CA . GLU A 1 121 ? -17.899 7.290 5.131 1.00 98.31 121 GLU A CA 1
ATOM 974 C C . GLU A 1 121 ? -17.131 6.023 4.709 1.00 98.31 121 GLU A C 1
ATOM 976 O O . GLU A 1 121 ? -17.730 5.010 4.343 1.00 98.31 121 GLU A O 1
ATOM 981 N N . PHE A 1 122 ? -15.797 6.047 4.801 1.00 98.06 122 PHE A N 1
ATOM 982 C CA . PHE A 1 122 ? -14.952 4.896 4.497 1.00 98.06 122 PHE A CA 1
ATOM 983 C C . PHE A 1 122 ? -15.214 3.721 5.450 1.00 98.06 122 PHE A C 1
ATOM 985 O O . PHE A 1 122 ? -15.409 2.588 5.007 1.00 98.06 122 PHE A O 1
ATOM 992 N N . LEU A 1 123 ? -15.253 3.970 6.762 1.00 98.44 123 LEU A N 1
ATOM 993 C CA . LEU A 1 123 ? -15.502 2.925 7.755 1.00 98.44 123 LEU A CA 1
ATOM 994 C C . LEU A 1 123 ? -16.942 2.403 7.708 1.00 98.44 123 LEU A C 1
ATOM 996 O O . LEU A 1 123 ? -17.150 1.202 7.887 1.00 98.44 123 LEU A O 1
ATOM 1000 N N . GLU A 1 124 ? -17.928 3.261 7.438 1.00 98.12 124 GLU A N 1
ATOM 1001 C CA . GLU A 1 124 ? -19.316 2.850 7.193 1.00 98.12 124 GLU A CA 1
ATOM 1002 C C . GLU A 1 124 ? -19.416 1.934 5.976 1.00 98.12 124 GLU A C 1
ATOM 1004 O O . GLU A 1 124 ? -20.043 0.873 6.056 1.00 98.12 124 GLU A O 1
ATOM 1009 N N . LEU A 1 125 ? -18.740 2.292 4.878 1.00 96.94 125 LEU A N 1
ATOM 1010 C CA . LEU A 1 125 ? -18.655 1.446 3.696 1.00 96.94 125 LEU A CA 1
ATOM 1011 C C . LEU A 1 125 ? -18.061 0.084 4.060 1.00 96.94 125 LEU A C 1
ATOM 1013 O O . LEU A 1 125 ? -18.709 -0.928 3.811 1.00 96.94 125 LEU A O 1
ATOM 1017 N N . LEU A 1 126 ? -16.887 0.036 4.696 1.00 96.56 126 LEU A N 1
ATOM 1018 C CA . LEU A 1 126 ? -16.259 -1.231 5.087 1.00 96.56 126 LEU A CA 1
ATOM 1019 C C . LEU A 1 126 ? -17.194 -2.098 5.945 1.00 96.56 126 LEU A C 1
ATOM 1021 O O . LEU A 1 126 ? -17.377 -3.280 5.649 1.00 96.56 126 LEU A O 1
ATOM 1025 N N . LYS A 1 127 ? -17.845 -1.514 6.959 1.00 96.12 127 LYS A N 1
ATOM 1026 C CA . LYS A 1 127 ? -18.819 -2.231 7.799 1.00 96.12 127 LYS A CA 1
ATOM 1027 C C . LYS A 1 127 ? -19.998 -2.763 6.997 1.00 96.12 127 LYS A C 1
ATOM 1029 O O . LYS A 1 127 ? -20.372 -3.920 7.167 1.00 96.12 127 LYS A O 1
ATOM 1034 N N . SER A 1 128 ? -20.561 -1.945 6.104 1.00 96.19 128 SER A N 1
ATOM 1035 C CA . SER A 1 128 ? -21.678 -2.349 5.238 1.00 96.19 128 SER A CA 1
ATOM 1036 C C . SER A 1 128 ? -21.325 -3.531 4.332 1.00 96.19 128 SER A C 1
ATOM 1038 O O . SER A 1 128 ? -22.213 -4.254 3.891 1.00 96.19 128 SER A O 1
ATOM 1040 N N . LYS A 1 129 ? -20.025 -3.732 4.091 1.00 94.94 129 LYS A N 1
ATOM 1041 C CA . LYS A 1 129 ? -19.454 -4.806 3.287 1.00 94.94 129 LYS A CA 1
ATOM 1042 C C . LYS A 1 129 ? -18.969 -6.017 4.095 1.00 94.94 129 LYS A C 1
ATOM 1044 O O . LYS A 1 129 ? -18.259 -6.866 3.565 1.00 94.94 129 LYS A O 1
ATOM 1049 N N . GLY A 1 130 ? -19.306 -6.096 5.384 1.00 94.44 130 GLY A N 1
ATOM 1050 C CA . GLY A 1 130 ? -18.949 -7.228 6.246 1.00 94.44 130 GLY A CA 1
ATOM 1051 C C . GLY A 1 130 ? -17.514 -7.208 6.781 1.00 94.44 130 GLY A C 1
ATOM 1052 O O . GLY A 1 130 ? -17.052 -8.205 7.333 1.00 94.44 130 GLY A O 1
ATOM 105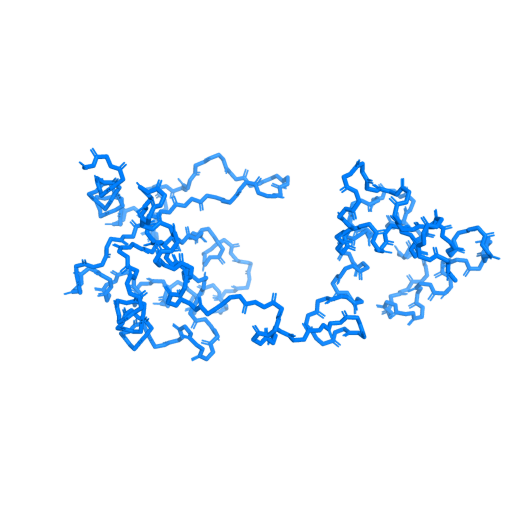3 N N . ILE A 1 131 ? -16.792 -6.090 6.656 1.00 96.81 131 ILE A N 1
ATOM 1054 C CA . ILE A 1 131 ? -15.455 -5.946 7.245 1.00 96.81 131 ILE A CA 1
ATOM 1055 C C . ILE A 1 131 ? -15.554 -5.762 8.748 1.00 96.81 131 ILE A C 1
ATOM 1057 O O . ILE A 1 131 ? -16.303 -4.920 9.244 1.00 96.81 131 ILE A O 1
ATOM 1061 N N . LYS A 1 132 ? -14.737 -6.535 9.462 1.00 96.81 132 LYS A N 1
ATOM 1062 C CA . LYS A 1 132 ? -14.728 -6.606 10.925 1.00 96.81 132 LYS A CA 1
ATOM 1063 C C . LYS A 1 132 ? -13.522 -5.925 11.561 1.00 96.81 132 LYS A C 1
ATOM 1065 O O . LYS A 1 132 ? -13.543 -5.680 12.761 1.00 96.81 132 LYS A O 1
ATOM 1070 N N . ALA A 1 133 ? -12.481 -5.642 10.784 1.00 97.81 133 ALA A N 1
ATOM 1071 C CA . ALA A 1 133 ? -11.278 -4.958 11.243 1.00 97.81 133 ALA A CA 1
ATOM 1072 C C . ALA A 1 133 ? -10.624 -4.169 10.101 1.00 97.81 133 ALA A C 1
ATOM 1074 O O . ALA A 1 133 ? -10.859 -4.449 8.925 1.00 97.81 133 ALA A O 1
ATOM 1075 N N . VAL A 1 134 ? -9.758 -3.217 10.438 1.00 98.19 134 VAL A N 1
ATOM 1076 C CA . VAL A 1 134 ? -8.917 -2.506 9.470 1.00 98.19 134 VAL A CA 1
ATOM 1077 C C . VAL A 1 134 ? -7.445 -2.730 9.781 1.00 98.19 134 VAL A C 1
ATOM 1079 O O . VAL A 1 134 ? -7.028 -2.637 10.931 1.00 98.19 134 VAL A O 1
ATOM 1082 N N . THR A 1 135 ? -6.643 -2.991 8.754 1.00 96.88 135 THR A N 1
ATOM 1083 C CA . THR A 1 135 ? -5.185 -2.964 8.843 1.00 96.88 135 THR A CA 1
ATOM 1084 C C . THR A 1 135 ? -4.628 -1.641 8.322 1.00 96.88 135 THR A C 1
ATOM 1086 O O . THR A 1 135 ? -5.111 -1.101 7.324 1.00 96.88 135 THR A O 1
ATOM 1089 N N . ILE A 1 136 ? -3.582 -1.134 8.973 1.00 97.44 136 ILE A N 1
ATOM 1090 C CA . ILE A 1 136 ? -2.832 0.054 8.544 1.00 97.44 136 ILE A CA 1
ATOM 1091 C C . ILE A 1 136 ? -1.321 -0.211 8.562 1.00 97.44 136 ILE A C 1
ATOM 1093 O O . ILE A 1 136 ? -0.843 -1.079 9.292 1.00 97.44 136 ILE A O 1
ATOM 1097 N N . ILE A 1 137 ? -0.560 0.566 7.787 1.00 95.31 137 ILE A N 1
ATOM 1098 C CA . ILE A 1 137 ? 0.914 0.562 7.802 1.00 95.31 137 ILE A CA 1
ATOM 1099 C C . ILE A 1 137 ? 1.373 1.960 8.228 1.00 95.31 137 ILE A C 1
ATOM 1101 O O . ILE A 1 137 ? 1.653 2.798 7.374 1.00 95.31 137 ILE A O 1
ATOM 1105 N N . PRO A 1 138 ? 1.390 2.267 9.533 1.00 94.44 138 PRO A N 1
ATOM 1106 C CA . PRO A 1 138 ? 1.396 3.646 10.010 1.00 94.44 138 PRO A CA 1
ATOM 1107 C C . PRO A 1 138 ? 2.708 4.386 9.732 1.00 94.44 138 PRO A C 1
ATOM 1109 O O . PRO A 1 138 ? 2.708 5.611 9.600 1.00 94.44 138 PRO A O 1
ATOM 1112 N N . GLU A 1 139 ? 3.833 3.670 9.617 1.00 92.31 139 GLU A N 1
ATOM 1113 C CA . GLU A 1 139 ? 5.135 4.270 9.303 1.00 92.31 139 GLU A CA 1
ATOM 1114 C C . GLU A 1 139 ? 5.074 5.148 8.045 1.00 92.31 139 GLU A C 1
ATOM 1116 O O . GLU A 1 139 ? 5.638 6.245 8.021 1.00 92.31 139 GLU A O 1
ATOM 1121 N N . ARG A 1 140 ? 4.311 4.725 7.029 1.00 91.38 140 ARG A N 1
ATOM 1122 C CA . ARG A 1 140 ? 4.174 5.456 5.762 1.00 91.38 140 ARG A CA 1
ATOM 1123 C C . ARG A 1 140 ? 3.499 6.820 5.906 1.00 91.38 140 ARG A C 1
ATOM 1125 O O . ARG A 1 140 ? 3.576 7.617 4.977 1.00 91.38 140 ARG A O 1
ATOM 1132 N N . ASN A 1 141 ? 2.819 7.077 7.025 1.00 94.69 141 ASN A N 1
ATOM 1133 C CA . ASN A 1 141 ? 2.095 8.320 7.284 1.00 94.69 141 ASN A CA 1
ATOM 1134 C C . ASN A 1 141 ? 2.954 9.370 7.994 1.00 94.69 141 ASN A C 1
ATOM 1136 O O . ASN A 1 141 ? 2.642 10.554 7.899 1.00 94.69 141 ASN A O 1
ATOM 1140 N N . TYR A 1 142 ? 4.020 8.966 8.699 1.00 93.62 142 TYR A N 1
ATOM 1141 C CA . TYR A 1 142 ? 4.849 9.894 9.480 1.00 93.62 142 TYR A CA 1
ATOM 1142 C C . TYR A 1 142 ? 6.346 9.847 9.151 1.00 93.62 142 TYR A C 1
ATOM 1144 O O . TYR A 1 142 ? 7.040 10.839 9.385 1.00 93.62 142 TYR A O 1
ATOM 1152 N N . ASN A 1 143 ? 6.871 8.750 8.594 1.00 92.19 143 ASN A N 1
ATOM 1153 C CA . ASN A 1 143 ? 8.274 8.643 8.180 1.00 92.19 143 ASN A CA 1
ATOM 1154 C C . ASN A 1 143 ? 8.484 9.260 6.783 1.00 92.19 143 ASN A C 1
ATOM 1156 O O . ASN A 1 143 ? 8.834 8.586 5.814 1.00 92.19 143 ASN A O 1
ATOM 1160 N N . ILE A 1 144 ? 8.208 10.562 6.673 1.00 94.44 144 ILE A N 1
ATOM 1161 C CA . ILE A 1 144 ? 8.209 11.321 5.417 1.00 94.44 144 ILE A CA 1
ATOM 1162 C C . ILE A 1 144 ? 9.170 12.509 5.534 1.00 94.44 144 ILE A C 1
ATOM 1164 O O . ILE A 1 144 ? 9.216 13.205 6.556 1.00 94.44 144 ILE A O 1
ATOM 1168 N N . LYS A 1 145 ? 9.968 12.721 4.479 1.00 95.31 145 LYS A N 1
ATOM 1169 C CA . LYS A 1 145 ? 10.970 13.797 4.418 1.00 95.31 145 LYS A CA 1
ATOM 1170 C C . LYS A 1 145 ? 10.333 15.174 4.253 1.00 95.31 145 LYS A C 1
ATOM 1172 O O . LYS A 1 145 ? 10.754 16.104 4.932 1.00 95.31 145 LYS A O 1
ATOM 1177 N N . ASP A 1 146 ? 9.357 15.282 3.357 1.00 97.44 146 ASP A N 1
ATOM 1178 C CA . ASP A 1 146 ? 8.608 16.513 3.123 1.00 97.44 146 ASP A CA 1
ATOM 1179 C C . ASP A 1 146 ? 7.744 16.849 4.347 1.00 97.44 146 ASP A C 1
ATOM 1181 O O . ASP A 1 146 ? 6.991 16.005 4.839 1.00 97.44 146 ASP A O 1
ATOM 1185 N N . SER A 1 147 ? 7.903 18.055 4.891 1.00 96.56 147 SER A N 1
ATOM 1186 C CA . SER A 1 147 ? 7.243 18.444 6.140 1.00 96.56 147 SER A CA 1
ATOM 1187 C C . SER A 1 147 ? 5.740 18.623 5.985 1.00 96.56 147 SER A C 1
ATOM 1189 O O . SER A 1 147 ? 5.008 18.309 6.926 1.00 96.56 147 SER A O 1
ATOM 1191 N N . ASP A 1 148 ? 5.294 19.100 4.826 1.00 97.62 148 ASP A N 1
ATOM 1192 C CA . ASP A 1 148 ? 3.898 19.444 4.580 1.00 97.62 148 ASP A CA 1
ATOM 1193 C C . ASP A 1 148 ? 3.097 18.170 4.305 1.00 97.62 148 ASP A C 1
ATOM 1195 O O . ASP A 1 148 ? 2.060 17.943 4.934 1.00 97.62 148 ASP A O 1
ATOM 1199 N N . GLU A 1 149 ? 3.635 17.268 3.475 1.00 97.62 149 GLU A N 1
ATOM 1200 C CA . GLU A 1 149 ? 3.086 15.924 3.276 1.00 97.62 149 GLU A CA 1
ATOM 1201 C C . GLU A 1 149 ? 3.032 15.158 4.603 1.00 97.62 149 GLU A C 1
ATOM 1203 O O . GLU A 1 149 ? 2.009 14.548 4.927 1.00 97.62 149 GLU A O 1
ATOM 1208 N N . ARG A 1 150 ? 4.106 15.222 5.404 1.00 97.44 150 ARG A N 1
ATOM 1209 C CA . ARG A 1 150 ? 4.152 14.565 6.716 1.00 97.44 150 ARG A CA 1
ATOM 1210 C C . ARG A 1 150 ? 3.070 15.091 7.650 1.00 97.44 150 ARG A C 1
ATOM 1212 O O . ARG A 1 150 ? 2.338 14.296 8.232 1.00 97.44 150 ARG A O 1
ATOM 1219 N N . ALA A 1 151 ? 2.969 16.408 7.815 1.00 97.81 151 ALA A N 1
ATOM 1220 C CA . ALA A 1 151 ? 1.970 17.013 8.693 1.00 97.81 151 ALA A CA 1
ATOM 1221 C C . ALA A 1 151 ? 0.548 16.647 8.246 1.00 97.81 151 ALA A C 1
ATOM 1223 O O . ALA A 1 151 ? -0.300 16.288 9.064 1.00 97.81 151 ALA A O 1
ATOM 1224 N N . HIS A 1 152 ? 0.314 16.668 6.936 1.00 97.81 152 HIS A N 1
ATOM 1225 C CA . HIS A 1 152 ? -0.967 16.326 6.348 1.00 97.81 152 HIS A CA 1
ATOM 1226 C C . HIS A 1 152 ? -1.365 14.857 6.576 1.00 97.81 152 HIS A C 1
ATOM 1228 O O . HIS A 1 152 ? -2.483 14.588 7.017 1.00 97.81 152 HIS A O 1
ATOM 1234 N N . LYS A 1 153 ? -0.455 13.902 6.341 1.00 98.31 153 LYS A N 1
ATOM 1235 C CA . LYS A 1 153 ? -0.730 12.470 6.552 1.00 98.31 153 LYS A CA 1
ATOM 1236 C C . LYS A 1 153 ? -0.816 12.082 8.027 1.00 98.31 153 LYS A C 1
ATOM 1238 O O . LYS A 1 153 ? -1.609 11.204 8.356 1.00 98.31 153 LYS A O 1
ATOM 1243 N N . ILE A 1 154 ? -0.076 12.749 8.918 1.00 97.94 154 ILE A N 1
ATOM 1244 C CA . ILE A 1 154 ? -0.243 12.583 10.372 1.00 97.94 154 ILE A CA 1
ATOM 1245 C C . ILE A 1 154 ? -1.646 13.016 10.799 1.00 97.94 154 ILE A C 1
ATOM 1247 O O . ILE A 1 154 ? -2.309 12.271 11.514 1.00 97.94 154 ILE A O 1
ATOM 1251 N N . LYS A 1 155 ? -2.126 14.172 10.320 1.00 98.06 155 LYS A N 1
ATOM 1252 C CA . LYS A 1 155 ? -3.481 14.650 10.624 1.00 98.06 155 LYS A CA 1
ATOM 1253 C C . LYS A 1 155 ? -4.550 13.653 10.162 1.00 98.06 155 LYS A C 1
ATOM 1255 O O . LYS A 1 155 ? -5.462 13.341 10.916 1.00 98.06 155 LYS A O 1
ATOM 1260 N N . ARG A 1 156 ? -4.408 13.105 8.952 1.00 98.25 156 ARG A N 1
ATOM 1261 C CA . ARG A 1 156 ? -5.343 12.101 8.417 1.00 98.25 156 ARG A CA 1
ATOM 1262 C C . ARG A 1 156 ? -5.301 10.779 9.181 1.00 98.25 156 ARG A C 1
ATOM 1264 O O . ARG A 1 156 ? -6.348 10.183 9.411 1.00 98.25 156 ARG A O 1
ATOM 1271 N N . LEU A 1 157 ? -4.117 10.344 9.618 1.00 98.31 157 LEU A N 1
ATOM 1272 C CA . LEU A 1 157 ? -3.980 9.191 10.511 1.00 98.31 157 LEU A CA 1
ATOM 1273 C C . LEU A 1 157 ? -4.703 9.438 11.841 1.00 98.31 157 LEU A C 1
ATOM 1275 O O . LEU A 1 157 ? -5.429 8.565 12.303 1.00 98.31 157 LEU A O 1
ATOM 1279 N N . GLU A 1 158 ? -4.539 10.618 12.438 1.00 98.06 158 GLU A N 1
ATOM 1280 C CA . GLU A 1 158 ? -5.227 10.982 13.679 1.00 98.06 158 GLU A CA 1
ATOM 1281 C C . GLU A 1 158 ? -6.752 10.978 13.510 1.00 98.06 158 GLU A C 1
ATOM 1283 O O . GLU A 1 158 ? -7.451 10.323 14.285 1.00 98.06 158 GLU A O 1
ATOM 1288 N N . GLU A 1 159 ? -7.263 11.626 12.459 1.00 98.25 159 GLU A N 1
ATOM 1289 C CA . GLU A 1 159 ? -8.691 11.633 12.112 1.00 98.25 159 GLU A CA 1
ATOM 1290 C C . GLU A 1 159 ? -9.237 10.210 11.919 1.00 98.25 159 GLU A C 1
ATOM 1292 O O . GLU A 1 159 ? -10.295 9.871 12.461 1.00 98.25 159 GLU A O 1
ATOM 1297 N N . PHE A 1 160 ? -8.504 9.354 11.201 1.00 98.69 160 PHE A N 1
ATOM 1298 C CA . PHE A 1 160 ? -8.892 7.964 10.978 1.00 98.69 160 PHE A CA 1
ATOM 1299 C C . PHE A 1 160 ? -8.933 7.164 12.285 1.00 98.69 160 PHE A C 1
ATOM 1301 O O . PHE A 1 160 ? -9.932 6.504 12.568 1.00 98.69 160 PHE A O 1
ATOM 1308 N N . MET A 1 161 ? -7.887 7.254 13.112 1.00 98.50 161 MET A N 1
ATOM 1309 C CA . MET A 1 161 ? -7.799 6.509 14.372 1.00 98.50 161 MET A CA 1
ATOM 1310 C C . MET A 1 161 ? -8.882 6.927 15.369 1.00 98.50 161 MET A C 1
ATOM 1312 O O . MET A 1 161 ? -9.508 6.062 15.983 1.00 98.50 161 MET A O 1
ATOM 1316 N N . LEU A 1 162 ? -9.146 8.232 15.501 1.00 98.31 162 LEU A N 1
ATOM 1317 C CA . LEU A 1 162 ? -10.214 8.743 16.366 1.00 98.31 162 LEU A CA 1
ATOM 1318 C C . LEU A 1 162 ? -11.596 8.296 15.878 1.00 98.31 162 LEU A C 1
ATOM 1320 O O . LEU A 1 162 ? -12.438 7.891 16.680 1.00 98.31 162 LEU A O 1
ATOM 1324 N N . THR A 1 163 ? -11.824 8.322 14.563 1.00 98.69 163 THR A N 1
ATOM 1325 C CA . THR A 1 163 ? -13.083 7.852 13.971 1.00 98.69 163 THR A CA 1
ATOM 1326 C C . THR A 1 163 ? -13.261 6.348 14.176 1.00 98.69 163 THR A C 1
ATOM 1328 O O . THR A 1 163 ? -14.332 5.911 14.592 1.00 98.69 163 THR A O 1
ATOM 1331 N N . ALA A 1 164 ? -12.207 5.554 13.972 1.00 98.62 164 ALA A N 1
ATOM 1332 C CA . ALA A 1 164 ? -12.241 4.115 14.206 1.00 98.62 164 ALA A CA 1
ATOM 1333 C C . ALA A 1 164 ? -12.573 3.781 15.666 1.00 98.62 164 ALA A C 1
ATOM 1335 O O . ALA A 1 164 ? -13.433 2.937 15.906 1.00 98.62 164 ALA A O 1
ATOM 1336 N N . GLN A 1 165 ? -11.969 4.495 16.623 1.00 98.44 165 GLN A N 1
ATOM 1337 C CA . GLN A 1 165 ? -12.284 4.373 18.050 1.00 98.44 165 GLN A CA 1
ATOM 1338 C C . GLN A 1 165 ? -13.739 4.744 18.357 1.00 98.44 165 GLN A C 1
ATOM 1340 O O . GLN A 1 165 ? -14.431 3.981 19.020 1.00 98.44 165 GLN A O 1
ATOM 1345 N N . LYS A 1 166 ? -14.224 5.886 17.847 1.00 98.44 166 LYS A N 1
ATOM 1346 C CA . LYS A 1 166 ? -15.619 6.341 18.017 1.00 98.44 166 LYS A CA 1
ATOM 1347 C C . LYS A 1 166 ? -16.625 5.319 17.481 1.00 98.44 166 LYS A C 1
ATOM 1349 O O . LYS A 1 166 ? -17.719 5.192 18.019 1.00 98.44 166 LYS A O 1
ATOM 1354 N N . MET A 1 167 ? -16.272 4.640 16.394 1.00 98.31 167 MET A N 1
ATOM 1355 C CA . MET A 1 167 ? -17.127 3.667 15.725 1.00 98.31 167 MET A CA 1
ATOM 1356 C C . MET A 1 167 ? -16.911 2.233 16.222 1.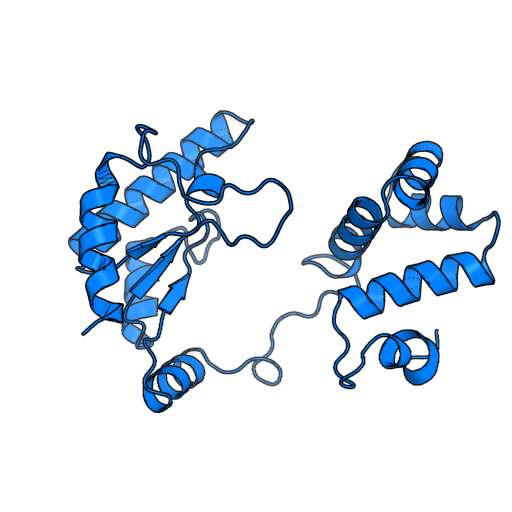00 98.31 167 MET A C 1
ATOM 1358 O O . MET A 1 167 ? -17.489 1.329 15.624 1.00 98.31 167 MET A O 1
ATOM 1362 N N . ASP A 1 168 ? -16.078 1.983 17.235 1.00 97.06 168 ASP A N 1
ATOM 1363 C CA . ASP A 1 168 ? -15.710 0.628 17.673 1.00 97.06 168 ASP A CA 1
ATOM 1364 C C . ASP A 1 168 ? -15.222 -0.271 16.513 1.00 97.06 168 ASP A C 1
ATOM 1366 O O . ASP A 1 168 ? -15.542 -1.457 16.450 1.00 97.06 168 ASP A O 1
ATOM 1370 N N . MET A 1 169 ? -14.496 0.294 15.539 1.00 98.19 169 MET A N 1
ATOM 1371 C CA . MET A 1 169 ? -13.881 -0.466 14.444 1.00 98.19 169 MET A CA 1
ATOM 1372 C C . MET A 1 169 ? -12.467 -0.906 14.847 1.00 98.19 169 MET A C 1
ATOM 1374 O O . MET A 1 169 ? -11.583 -0.046 14.914 1.00 98.19 169 MET A O 1
ATOM 1378 N N . PRO A 1 170 ? -12.200 -2.210 15.052 1.00 98.38 170 PRO A N 1
ATOM 1379 C CA . PRO A 1 170 ? -10.867 -2.702 15.381 1.00 98.38 170 PRO A CA 1
ATOM 1380 C C . PRO A 1 170 ? -9.830 -2.285 14.337 1.00 98.38 170 PRO A C 1
ATOM 1382 O O . PRO A 1 170 ? -10.042 -2.468 13.138 1.00 98.38 170 PRO A O 1
ATOM 1385 N N . VAL A 1 171 ? -8.690 -1.768 14.795 1.00 98.44 171 VAL A N 1
ATOM 1386 C CA . VAL A 1 171 ? -7.553 -1.437 13.928 1.00 98.44 171 VAL A CA 1
ATOM 1387 C C . VAL A 1 171 ? -6.330 -2.228 14.363 1.00 98.44 171 VAL A C 1
ATOM 1389 O O . VAL A 1 171 ? -5.955 -2.209 15.534 1.00 98.44 171 VAL A O 1
ATOM 1392 N N . VAL A 1 172 ? -5.680 -2.894 13.416 1.00 96.44 172 VAL A N 1
ATOM 1393 C CA . VAL A 1 172 ? -4.367 -3.519 13.597 1.00 96.44 172 VAL A CA 1
ATOM 1394 C C . VAL A 1 172 ? -3.338 -2.827 12.718 1.00 96.44 172 VAL A C 1
ATOM 1396 O O . VAL A 1 172 ? -3.654 -2.312 11.649 1.00 96.44 172 VAL A O 1
ATOM 1399 N N . CYS A 1 173 ? -2.096 -2.777 13.183 1.00 95.56 173 CYS A N 1
ATOM 1400 C CA . CYS A 1 173 ? -1.000 -2.189 12.430 1.00 95.56 173 CYS A CA 1
ATOM 1401 C C . CYS A 1 173 ? 0.079 -3.229 12.127 1.00 95.56 173 CYS A C 1
ATOM 1403 O O . CYS A 1 173 ? 0.182 -4.258 12.799 1.00 95.56 173 CYS A O 1
ATOM 1405 N N . GLY A 1 174 ? 0.879 -2.953 11.105 1.00 93.25 174 GLY A N 1
ATOM 1406 C CA . GLY A 1 174 ? 2.049 -3.746 10.773 1.00 93.25 174 GLY A CA 1
ATOM 1407 C C . GLY A 1 174 ? 2.947 -3.031 9.776 1.00 93.25 174 GLY A C 1
ATOM 1408 O O . GLY A 1 174 ? 2.588 -2.003 9.207 1.00 93.25 174 GLY A O 1
ATOM 1409 N N . THR A 1 175 ? 4.119 -3.606 9.526 1.00 91.56 175 THR A N 1
ATOM 1410 C CA . THR A 1 175 ? 5.171 -2.958 8.728 1.00 91.56 175 THR A CA 1
ATOM 1411 C C . THR A 1 175 ? 5.181 -3.389 7.258 1.00 91.56 175 THR A C 1
ATOM 1413 O O . THR A 1 175 ? 6.049 -2.959 6.501 1.00 91.56 175 THR A O 1
ATOM 1416 N N . GLU A 1 176 ? 4.224 -4.234 6.841 1.00 86.75 176 GLU A N 1
ATOM 1417 C CA . GLU A 1 176 ? 4.106 -4.901 5.526 1.00 86.75 176 GLU A CA 1
ATOM 1418 C C . GLU A 1 176 ? 5.256 -5.872 5.186 1.00 86.75 176 GLU A C 1
ATOM 1420 O O . GLU A 1 176 ? 5.018 -6.915 4.581 1.00 86.75 176 GLU A O 1
ATOM 1425 N N . MET A 1 177 ? 6.491 -5.562 5.601 1.00 84.75 177 MET A N 1
ATOM 1426 C CA . MET A 1 177 ? 7.716 -6.348 5.394 1.00 84.75 177 MET A CA 1
ATOM 1427 C C . MET A 1 177 ? 7.939 -6.779 3.932 1.00 84.75 177 MET A C 1
ATOM 1429 O O . MET A 1 177 ? 8.513 -7.832 3.651 1.00 84.75 177 MET A O 1
ATOM 1433 N N . ASN A 1 178 ? 7.494 -5.961 2.978 1.00 80.19 178 ASN A N 1
ATOM 1434 C CA . ASN A 1 178 ? 7.573 -6.226 1.544 1.00 80.19 178 ASN A CA 1
ATOM 1435 C C . ASN A 1 178 ? 8.822 -5.622 0.869 1.00 80.19 178 ASN A C 1
ATOM 1437 O O . ASN A 1 178 ? 9.092 -5.937 -0.297 1.00 80.19 178 ASN A O 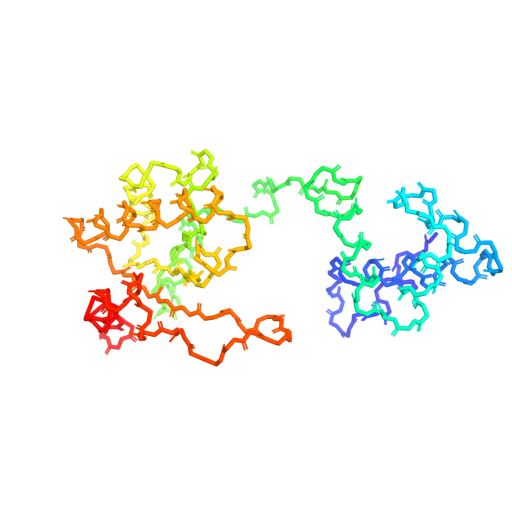1
ATOM 1441 N N . LYS A 1 179 ? 9.581 -4.762 1.566 1.00 71.88 179 LYS A N 1
ATOM 1442 C CA . LYS A 1 179 ? 10.798 -4.107 1.059 1.00 71.88 179 LYS A CA 1
ATOM 1443 C C . LYS A 1 179 ? 11.962 -4.211 2.044 1.00 71.88 179 LYS A C 1
ATOM 1445 O O . LYS A 1 179 ? 11.798 -4.136 3.258 1.00 71.88 179 LYS A O 1
ATOM 1450 N N . ALA A 1 180 ? 13.172 -4.319 1.496 1.00 73.00 180 ALA A N 1
ATOM 1451 C CA . ALA A 1 180 ? 14.396 -4.266 2.288 1.00 73.00 180 ALA A CA 1
ATOM 1452 C C . ALA A 1 180 ? 14.507 -2.915 3.017 1.00 73.00 180 ALA A C 1
ATOM 1454 O O . ALA A 1 180 ? 14.371 -1.861 2.396 1.00 73.00 180 ALA A O 1
ATOM 1455 N N . GLY A 1 181 ? 14.770 -2.960 4.325 1.00 76.81 181 GLY A N 1
ATOM 1456 C CA . GLY A 1 181 ? 14.911 -1.774 5.175 1.00 76.81 181 GLY A CA 1
ATOM 1457 C C . GLY A 1 181 ? 13.662 -1.387 5.972 1.00 76.81 181 GLY A C 1
ATOM 1458 O O . GLY A 1 181 ? 13.763 -0.488 6.801 1.00 76.81 181 GLY A O 1
ATOM 1459 N N . GLN A 1 182 ? 12.520 -2.060 5.777 1.00 83.31 182 GLN A N 1
ATOM 1460 C CA . GLN A 1 182 ? 11.365 -1.889 6.664 1.00 83.31 182 GLN A CA 1
ATOM 1461 C C . GLN A 1 182 ? 11.658 -2.446 8.066 1.00 83.31 182 GLN A C 1
ATOM 1463 O O . GLN A 1 182 ? 12.338 -3.473 8.191 1.00 83.31 182 GLN A O 1
ATOM 1468 N N . PRO A 1 183 ? 11.165 -1.785 9.126 1.00 85.19 183 PRO A N 1
ATOM 1469 C CA . PRO A 1 183 ? 11.367 -2.244 10.487 1.00 85.19 183 PRO A CA 1
ATOM 1470 C C . PRO A 1 183 ? 10.613 -3.554 10.746 1.00 85.19 183 PRO A C 1
ATOM 1472 O O . PRO A 1 183 ? 9.598 -3.860 10.121 1.00 85.19 183 PRO A O 1
ATOM 1475 N N . PHE A 1 184 ? 11.106 -4.326 11.715 1.00 89.00 184 PHE A N 1
ATOM 1476 C CA . PHE A 1 184 ? 10.424 -5.541 12.166 1.00 89.00 184 PHE A CA 1
ATOM 1477 C C . PHE A 1 184 ? 9.131 -5.228 12.939 1.00 89.00 184 PHE A C 1
ATOM 1479 O O . PHE A 1 184 ? 8.169 -5.981 12.860 1.00 89.00 184 PHE A O 1
ATOM 1486 N N . VAL A 1 185 ? 9.105 -4.112 13.676 1.00 91.50 185 VAL A N 1
ATOM 1487 C CA . VAL A 1 185 ? 7.959 -3.654 14.477 1.00 91.50 185 VAL A CA 1
ATOM 1488 C C . VAL A 1 185 ? 7.812 -2.144 14.320 1.00 91.50 185 VAL A C 1
ATOM 1490 O O . VAL A 1 185 ? 8.816 -1.433 14.235 1.00 91.50 185 VAL A O 1
ATOM 1493 N N . ASP A 1 186 ? 6.571 -1.656 14.319 1.00 93.31 186 ASP A N 1
ATOM 1494 C CA . ASP A 1 186 ? 6.271 -0.226 14.353 1.00 93.31 186 ASP A CA 1
ATOM 1495 C C . ASP A 1 186 ? 6.901 0.470 15.571 1.00 93.31 186 ASP A C 1
ATOM 1497 O O . ASP A 1 186 ? 7.000 -0.075 16.675 1.00 93.31 186 ASP A O 1
ATOM 1501 N N . ASN A 1 187 ? 7.315 1.726 15.395 1.00 93.25 187 ASN A N 1
ATOM 1502 C CA . ASN A 1 187 ? 7.949 2.479 16.470 1.00 93.25 187 ASN A CA 1
ATOM 1503 C C . ASN A 1 187 ? 6.916 3.077 17.445 1.00 93.25 187 ASN A C 1
ATOM 1505 O O . ASN A 1 187 ? 6.563 4.254 17.352 1.00 93.25 187 ASN A O 1
ATOM 1509 N N . PHE A 1 188 ? 6.507 2.304 18.452 1.00 94.69 188 PHE A N 1
ATOM 1510 C CA . PHE A 1 188 ? 5.593 2.761 19.513 1.00 94.69 188 PHE A CA 1
ATOM 1511 C C . PHE A 1 188 ? 6.220 3.708 20.551 1.00 94.69 188 PHE A C 1
ATOM 1513 O O . PHE A 1 188 ? 5.542 4.130 21.489 1.00 94.69 188 PHE A O 1
ATOM 1520 N N . THR A 1 189 ? 7.495 4.082 20.394 1.00 93.44 189 THR A N 1
ATOM 1521 C CA . THR A 1 189 ? 8.081 5.205 21.149 1.00 93.44 189 THR A CA 1
ATOM 1522 C C . THR A 1 189 ? 7.816 6.554 20.475 1.00 93.44 189 THR A C 1
ATOM 1524 O O . THR A 1 189 ? 7.916 7.591 21.130 1.00 93.44 189 THR A O 1
ATOM 1527 N N . SER A 1 190 ? 7.426 6.550 19.191 1.00 92.25 190 SER A N 1
ATOM 1528 C CA . SER A 1 190 ? 7.042 7.753 18.450 1.00 92.25 190 SER A CA 1
ATOM 1529 C C . SER A 1 190 ? 5.814 8.412 19.085 1.00 92.25 190 SER A C 1
ATOM 1531 O O . SER A 1 190 ? 4.829 7.714 19.340 1.00 92.25 190 SER A O 1
ATOM 1533 N N . PRO A 1 191 ? 5.801 9.745 19.277 1.00 92.44 191 PRO A N 1
ATOM 1534 C CA . PRO A 1 191 ? 4.627 10.442 19.801 1.00 92.44 191 PRO A CA 1
ATOM 1535 C C . PRO A 1 191 ? 3.389 10.263 18.911 1.00 92.44 191 PRO A C 1
ATOM 1537 O O . PRO A 1 191 ? 2.279 10.281 19.427 1.00 92.44 191 PRO A O 1
ATOM 1540 N N . VAL A 1 192 ? 3.575 10.014 17.607 1.00 94.56 192 VAL A N 1
ATOM 1541 C CA . VAL A 1 192 ? 2.478 9.774 16.656 1.00 94.56 192 VAL A CA 1
ATOM 1542 C C . VAL A 1 192 ? 1.729 8.473 16.971 1.00 94.56 192 VAL A C 1
ATOM 1544 O O . VAL A 1 192 ? 0.505 8.445 16.902 1.00 94.56 192 VAL A O 1
ATOM 1547 N N . LEU A 1 193 ? 2.441 7.398 17.336 1.00 95.56 193 LEU A N 1
ATOM 1548 C CA . LEU A 1 193 ? 1.842 6.066 17.525 1.00 95.56 193 LEU A CA 1
ATOM 1549 C C . LEU A 1 193 ? 1.653 5.653 18.977 1.00 95.56 193 LEU A C 1
ATOM 1551 O O . LEU A 1 193 ? 0.781 4.833 19.263 1.00 95.56 193 LEU A O 1
ATOM 1555 N N . LYS A 1 194 ? 2.446 6.205 19.901 1.00 96.12 194 LYS A N 1
ATOM 1556 C CA . LYS A 1 194 ? 2.443 5.810 21.315 1.00 96.12 194 LYS A CA 1
ATOM 1557 C C . LYS A 1 194 ? 1.039 5.836 21.924 1.00 96.12 194 LYS A C 1
ATOM 1559 O O . LYS A 1 194 ? 0.692 4.940 22.688 1.00 96.12 194 LYS A O 1
ATOM 1564 N N . GLN A 1 195 ? 0.232 6.836 21.569 1.00 95.62 195 GLN A N 1
ATOM 1565 C CA . GLN A 1 195 ? -1.134 6.995 22.076 1.00 95.62 195 GLN A CA 1
ATOM 1566 C C . GLN A 1 195 ? -2.108 5.900 21.612 1.00 95.62 195 GLN A C 1
ATOM 1568 O O . GLN A 1 195 ? -3.072 5.607 22.313 1.00 95.62 195 GLN A O 1
ATOM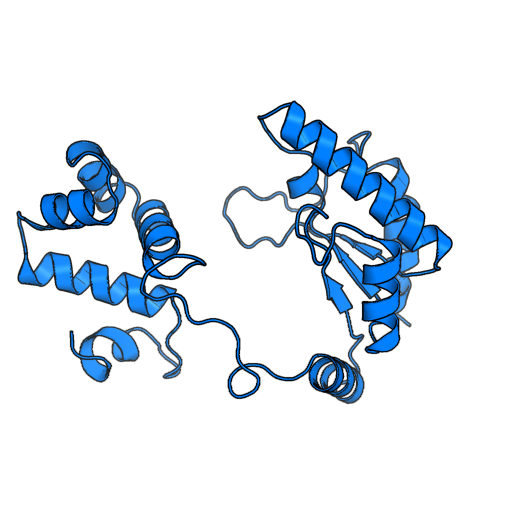 1573 N N . TYR A 1 196 ? -1.844 5.258 20.472 1.00 97.06 196 TYR A N 1
ATOM 1574 C CA . TYR A 1 196 ? -2.724 4.243 19.891 1.00 97.06 196 TYR A CA 1
ATOM 1575 C C . TYR A 1 196 ? -2.345 2.810 20.275 1.00 97.06 196 TYR A C 1
ATOM 1577 O O . TYR A 1 196 ? -3.133 1.897 20.040 1.00 97.06 196 TYR A O 1
ATOM 1585 N N . LEU A 1 197 ? -1.188 2.593 20.913 1.00 96.12 197 LEU A N 1
ATOM 1586 C CA . LEU A 1 197 ? -0.737 1.258 21.323 1.00 96.12 197 LEU A CA 1
ATOM 1587 C C . LEU A 1 197 ? -1.794 0.477 22.135 1.00 96.12 197 LEU A C 1
ATOM 1589 O O . LEU A 1 197 ? -2.041 -0.6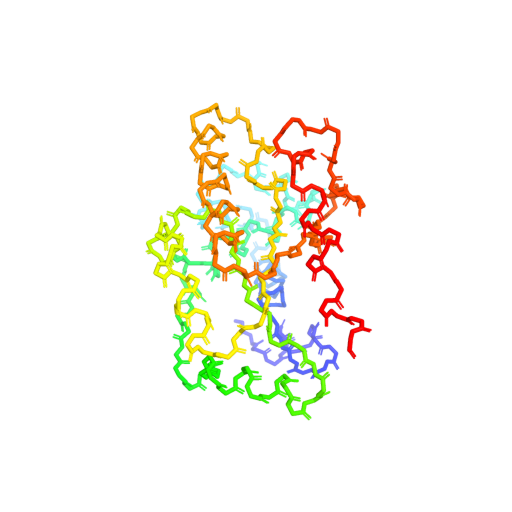81 21.794 1.00 96.12 197 LEU A O 1
ATOM 1593 N N . PRO A 1 198 ? -2.475 1.059 23.147 1.00 96.75 198 PRO A N 1
ATOM 1594 C CA . PRO A 1 198 ? -3.533 0.342 23.859 1.00 96.75 198 PRO A CA 1
ATOM 1595 C C . PRO A 1 198 ? -4.677 -0.100 22.940 1.00 96.75 198 PRO A C 1
ATOM 1597 O O . PRO A 1 198 ? -5.192 -1.205 23.098 1.00 96.75 198 PRO A O 1
ATOM 1600 N N . TYR A 1 199 ? -5.035 0.736 21.960 1.00 97.88 199 TYR A N 1
ATOM 1601 C CA . TYR A 1 199 ? -6.110 0.455 21.014 1.00 97.88 199 TYR A CA 1
ATOM 1602 C C . TYR A 1 199 ? -5.739 -0.641 20.011 1.00 97.88 199 TYR A C 1
ATOM 1604 O O . TYR A 1 199 ? -6.557 -1.516 19.732 1.00 97.88 199 TYR A O 1
ATOM 1612 N N . PHE A 1 200 ? -4.499 -0.655 19.513 1.00 97.38 200 PHE A N 1
ATOM 1613 C CA . PHE A 1 200 ? -4.012 -1.744 18.662 1.00 97.38 200 PHE A CA 1
ATOM 1614 C C . PHE A 1 200 ? -4.008 -3.082 19.413 1.00 97.38 200 PHE A C 1
ATOM 1616 O O . PHE A 1 200 ? -4.475 -4.092 18.888 1.00 97.38 200 PHE A O 1
ATOM 1623 N N . LEU A 1 201 ? -3.554 -3.089 20.673 1.00 95.62 201 LEU A N 1
ATOM 1624 C CA . LEU A 1 201 ? -3.541 -4.295 21.508 1.00 95.62 201 LEU A CA 1
ATOM 1625 C C . LEU A 1 201 ? -4.951 -4.808 21.824 1.00 95.62 201 LEU A C 1
ATOM 1627 O O . LEU A 1 201 ? -5.175 -6.020 21.819 1.00 95.62 201 LEU A O 1
ATOM 1631 N N . SER A 1 202 ? -5.909 -3.917 22.103 1.00 97.00 202 SER A N 1
ATOM 1632 C CA . SER A 1 202 ? -7.301 -4.328 22.314 1.00 97.00 202 SER A CA 1
ATOM 1633 C C . SER A 1 202 ? -7.946 -4.826 21.024 1.00 97.00 202 SER A C 1
ATOM 1635 O O . SER A 1 202 ? -8.635 -5.841 21.056 1.00 97.00 202 SER A O 1
ATOM 1637 N N . SER A 1 203 ? -7.686 -4.155 19.900 1.00 97.69 203 SER A N 1
ATOM 1638 C CA . SER A 1 203 ? -8.228 -4.512 18.585 1.00 97.69 203 SER A CA 1
ATOM 1639 C C . SER A 1 203 ? -7.749 -5.883 18.118 1.00 97.69 203 SER A C 1
ATOM 1641 O O . SER A 1 203 ? -8.545 -6.659 17.602 1.00 97.69 203 SER A O 1
ATOM 1643 N N . ALA A 1 204 ? -6.480 -6.227 18.366 1.00 95.50 204 ALA A N 1
ATOM 1644 C CA . ALA A 1 204 ? -5.904 -7.512 17.968 1.00 95.50 204 ALA A CA 1
ATOM 1645 C C . ALA A 1 204 ? -6.640 -8.729 18.559 1.00 95.50 204 ALA A C 1
ATOM 1647 O O . ALA A 1 204 ? -6.571 -9.815 17.990 1.00 95.50 204 ALA A O 1
ATOM 1648 N N . ARG A 1 205 ? -7.379 -8.558 19.666 1.00 94.19 205 ARG A N 1
ATOM 1649 C CA . ARG A 1 205 ? -8.154 -9.635 20.305 1.00 94.19 205 ARG A CA 1
ATOM 1650 C C . ARG A 1 205 ? -9.190 -10.260 19.380 1.00 94.19 205 ARG A C 1
ATOM 1652 O O . ARG A 1 205 ? -9.480 -11.436 19.560 1.00 94.19 205 ARG A O 1
ATOM 1659 N N . ILE A 1 206 ? -9.699 -9.511 18.397 1.00 94.00 206 ILE A N 1
ATOM 1660 C CA . ILE A 1 206 ? -10.665 -10.040 17.430 1.00 94.00 206 ILE A CA 1
ATOM 1661 C C . ILE A 1 206 ? -10.109 -11.251 16.671 1.00 94.00 206 ILE A C 1
ATOM 1663 O O . ILE A 1 206 ? -10.858 -12.153 16.342 1.00 94.00 206 ILE A O 1
ATOM 1667 N N . PHE A 1 207 ? -8.792 -11.321 16.454 1.00 91.69 207 PHE A N 1
ATOM 1668 C CA . PHE A 1 207 ? -8.142 -12.421 15.733 1.00 91.69 207 PHE A CA 1
ATOM 1669 C C . PHE A 1 207 ? -7.872 -13.663 16.590 1.00 91.69 207 PHE A C 1
ATOM 1671 O O . PHE A 1 207 ? -7.363 -14.658 16.078 1.00 91.69 207 PHE A O 1
ATOM 1678 N N . PHE A 1 208 ? -8.189 -13.610 17.884 1.00 88.31 208 PHE A N 1
ATOM 1679 C CA . PHE A 1 208 ? -7.970 -14.703 18.834 1.00 88.31 208 PHE A CA 1
ATOM 1680 C C . PHE A 1 208 ? -9.257 -15.134 19.554 1.00 88.31 208 PHE A C 1
ATOM 1682 O O . PHE A 1 208 ? -9.182 -15.939 20.483 1.00 88.31 208 PHE A O 1
ATOM 1689 N N . SER A 1 209 ? -10.405 -14.570 19.166 1.00 70.00 209 SER A N 1
ATOM 1690 C CA . SER A 1 209 ? -11.740 -14.907 19.676 1.00 70.00 209 SER A CA 1
ATOM 1691 C C . SER A 1 209 ? -12.412 -15.958 18.809 1.00 70.00 209 SER A C 1
ATOM 1693 O O . SER A 1 209 ? -12.944 -16.926 19.388 1.00 70.00 209 SER A O 1
#

pLDDT: mean 93.45, std 5.2, range [70.0, 98.69]

Foldseek 3Di:
DDCVVQQQVVDPVSDGDLLSVLNSVLVVLCVPVPVCSLVVCCVQLVHDSVVSVCCVPPPVPVNSVSSCVQADPPPHVNDDDDDCVRDPDLLVVLVVQVVVVHAAEAEDEQLPDPLRVDLLVNVVVCVVSRHQAYEYACCVQQVDPDPVSNVRSLVSVVVNLVSCVVVVHQYAYDQPPPDPPTDRGDDCVDPSNVVCVVRNVVSCVVRVD

Radius of gyration: 21.14 Å; chains: 1; bounding box: 46×42×53 Å

Sequence (209 aa):
MNYERDVLSLTPSGNPTERHITEAYQRRSEEILGEKTDIFWADILKINIEKIRDIRIKKRMDFQELLRKTLVKYGGPGYMPPERETFPLFDDVAQMIENAGGIPTGTWLDGTSPGEEKAEEFLELLKSKGIKAVTIIPERNYNIKDSDERAHKIKRLEEFMLTAQKMDMPVVCGTEMNKAGQPFVDNFTSPVLKQYLPYFLSSARIFFS

Secondary structure (DSSP, 8-state):
--HHHHTGGG-TTS---HHHHHHHHHHHHHHHHGGGHHHHHHHHHT--HHHHHHHHHH-HHHHHHHHHHHHTSTTSTT-----TTTS--HHHHHHHHHHTT---EEE---S-STTTS-HHHHHHHHHHTT--EEEE-THHHH--SSHHHHHHHHHHHHHHHHHHHHTT--EEE-----STT--SS--TTSHHHHTTHHHHHHHGGGGG-